Protein AF-A0A969NCP0-F1 (afdb_monomer_lite)

Structure (mmCIF, N/CA/C/O backbone):
data_AF-A0A969NCP0-F1
#
_entry.id   AF-A0A969NCP0-F1
#
loop_
_atom_site.group_PDB
_atom_site.id
_atom_site.type_symbol
_atom_site.label_atom_id
_atom_site.label_alt_id
_atom_site.label_comp_id
_atom_site.label_asym_id
_atom_site.label_entity_id
_atom_site.label_seq_id
_atom_site.pdbx_PDB_ins_code
_atom_site.Cartn_x
_atom_site.Cartn_y
_atom_site.Cartn_z
_atom_site.occupancy
_atom_site.B_iso_or_equiv
_atom_site.auth_seq_id
_atom_site.auth_comp_id
_atom_site.auth_asym_id
_atom_site.auth_atom_id
_atom_site.pdbx_PDB_model_num
ATOM 1 N N . MET A 1 1 ? -10.244 33.972 -9.872 1.00 34.03 1 MET A N 1
ATOM 2 C CA . MET A 1 1 ? -10.755 32.586 -9.807 1.00 34.03 1 MET A CA 1
ATOM 3 C C . MET A 1 1 ? -9.692 31.681 -10.425 1.00 34.03 1 MET A C 1
ATOM 5 O O . MET A 1 1 ? -9.690 31.460 -11.628 1.00 34.03 1 MET A O 1
ATOM 9 N N . LEU A 1 2 ? -8.682 31.303 -9.637 1.00 31.44 2 LEU A N 1
ATOM 10 C CA . LEU A 1 2 ? -7.578 30.457 -10.100 1.00 31.44 2 LEU A CA 1
ATOM 11 C C . LEU A 1 2 ? -8.115 29.033 -10.257 1.00 31.44 2 LEU A C 1
ATOM 13 O O . LEU A 1 2 ? -8.367 28.362 -9.260 1.00 31.44 2 LEU A O 1
ATOM 17 N N . LYS A 1 3 ? -8.329 28.604 -11.506 1.00 36.44 3 LYS A N 1
ATOM 18 C CA . LYS A 1 3 ? -8.511 27.190 -11.837 1.00 36.44 3 LYS A CA 1
ATOM 19 C C . LYS A 1 3 ? -7.298 26.438 -11.292 1.00 36.44 3 LYS A C 1
ATOM 21 O O . LYS A 1 3 ? -6.165 26.722 -11.679 1.00 36.44 3 LYS A O 1
ATOM 26 N N . THR A 1 4 ? -7.549 25.530 -10.361 1.00 34.97 4 THR A N 1
ATOM 27 C CA . THR A 1 4 ? -6.603 24.520 -9.900 1.00 34.97 4 THR A CA 1
ATOM 28 C C . THR A 1 4 ? -5.962 23.855 -11.117 1.00 34.97 4 THR A C 1
ATOM 30 O O . THR A 1 4 ? -6.634 23.478 -12.073 1.00 34.97 4 THR A O 1
ATOM 33 N N . ILE A 1 5 ? -4.635 23.795 -11.107 1.00 35.31 5 ILE A N 1
ATOM 34 C CA . ILE A 1 5 ? -3.812 23.267 -12.194 1.00 35.31 5 ILE A CA 1
ATOM 35 C C . ILE A 1 5 ? -4.221 21.799 -12.465 1.00 35.31 5 ILE A C 1
ATOM 37 O O . ILE A 1 5 ? -4.261 21.022 -11.509 1.00 35.31 5 ILE A O 1
ATOM 41 N N . PRO A 1 6 ? -4.429 21.375 -13.729 1.00 41.75 6 PRO A N 1
ATOM 42 C CA . PRO A 1 6 ? -4.839 20.008 -14.108 1.00 41.75 6 PRO A CA 1
ATOM 43 C C . PRO A 1 6 ? -3.806 18.903 -13.789 1.00 41.75 6 PRO A C 1
ATOM 45 O O . PRO A 1 6 ? -3.996 17.738 -14.114 1.00 41.75 6 PRO A O 1
ATOM 48 N N . ALA A 1 7 ? -2.702 19.225 -13.109 1.00 43.94 7 ALA A N 1
ATOM 49 C CA . ALA A 1 7 ? -1.663 18.262 -12.740 1.00 43.94 7 ALA A CA 1
ATOM 50 C C . ALA A 1 7 ? -2.122 17.228 -11.689 1.00 43.94 7 ALA A C 1
ATOM 52 O O . ALA A 1 7 ? -1.460 16.206 -11.499 1.00 43.94 7 ALA A O 1
ATOM 53 N N . LEU A 1 8 ? -3.229 17.483 -10.979 1.00 44.69 8 LEU A N 1
ATOM 54 C CA . LEU A 1 8 ? -3.796 16.518 -10.033 1.00 44.69 8 LEU A CA 1
ATOM 55 C C . LEU A 1 8 ? -4.558 15.379 -10.727 1.00 44.69 8 LEU A C 1
ATOM 57 O O . LEU A 1 8 ? -4.491 14.266 -10.220 1.00 44.69 8 LEU A O 1
ATOM 61 N N . GLU A 1 9 ? -5.167 15.603 -11.896 1.00 47.66 9 GLU A N 1
ATOM 62 C CA . GLU A 1 9 ? -6.039 14.614 -12.565 1.00 47.66 9 GLU A CA 1
ATOM 63 C C . GLU A 1 9 ? -5.300 13.373 -13.105 1.00 47.66 9 GLU A C 1
ATOM 65 O O . GLU A 1 9 ? -5.925 12.350 -13.361 1.00 47.66 9 GLU A O 1
ATOM 70 N N . PHE A 1 10 ? -3.965 13.410 -13.212 1.00 56.88 10 PHE A N 1
ATOM 71 C CA . PHE A 1 10 ? -3.152 12.299 -13.744 1.00 56.88 10 PHE A CA 1
ATOM 72 C C . PHE A 1 10 ? -2.125 11.743 -12.747 1.00 56.88 10 PHE A C 1
ATOM 74 O O . PHE A 1 10 ? -1.263 10.939 -13.105 1.00 56.88 10 PHE A O 1
ATOM 81 N N . SER A 1 11 ? -2.153 12.204 -11.494 1.00 74.31 11 SER A N 1
ATOM 82 C CA . SER A 1 11 ? -1.189 11.750 -10.490 1.00 74.31 11 SER A CA 1
ATOM 83 C C . SER A 1 11 ? -1.591 10.379 -9.957 1.00 74.31 11 SER A C 1
ATOM 85 O O . SER A 1 11 ? -2.676 10.221 -9.406 1.00 74.31 11 SER A O 1
ATOM 87 N N . ARG A 1 12 ? -0.691 9.401 -10.060 1.00 87.19 12 ARG A N 1
ATOM 88 C CA . ARG A 1 12 ? -0.888 8.080 -9.456 1.00 87.19 12 ARG A CA 1
ATOM 89 C C . ARG A 1 12 ? -0.944 8.147 -7.937 1.00 87.19 12 ARG A C 1
ATOM 91 O O . ARG A 1 12 ? -0.174 8.901 -7.342 1.00 87.19 12 ARG A O 1
ATOM 98 N N . VAL A 1 13 ? -1.797 7.334 -7.315 1.00 93.38 13 VAL A N 1
ATOM 99 C CA . VAL A 1 13 ? -2.059 7.404 -5.869 1.00 93.38 13 VAL A CA 1
ATOM 100 C C . VAL A 1 13 ? -1.835 6.069 -5.167 1.00 93.38 13 VAL A C 1
ATOM 102 O O . VAL A 1 13 ? -2.385 5.042 -5.552 1.00 93.38 13 VAL A O 1
ATOM 105 N N . ILE A 1 14 ? -1.047 6.109 -4.093 1.00 95.25 14 ILE A N 1
ATOM 106 C CA . ILE A 1 14 ? -1.028 5.097 -3.034 1.00 95.25 14 ILE A CA 1
ATOM 107 C C . ILE A 1 14 ? -1.955 5.606 -1.933 1.00 95.25 14 ILE A C 1
ATOM 109 O O . ILE A 1 14 ? -1.656 6.633 -1.316 1.00 95.25 14 ILE A O 1
ATOM 113 N N . LEU A 1 15 ? -3.064 4.910 -1.686 1.00 97.75 15 LEU A N 1
ATOM 114 C CA . LEU A 1 15 ? -3.979 5.252 -0.599 1.00 97.75 15 LEU A CA 1
ATOM 115 C C . LEU A 1 15 ? -3.566 4.502 0.667 1.00 97.75 15 LEU A C 1
ATOM 117 O O . LEU A 1 15 ? -3.605 3.273 0.709 1.00 97.75 15 LEU A O 1
ATOM 121 N N . LEU A 1 16 ? -3.178 5.252 1.693 1.00 98.44 16 LEU A N 1
ATOM 122 C CA . LEU A 1 16 ? -2.925 4.757 3.039 1.00 98.44 16 LEU A CA 1
ATOM 123 C C . LEU A 1 16 ? -4.103 5.144 3.939 1.00 98.44 16 LEU A C 1
ATOM 125 O O . LEU A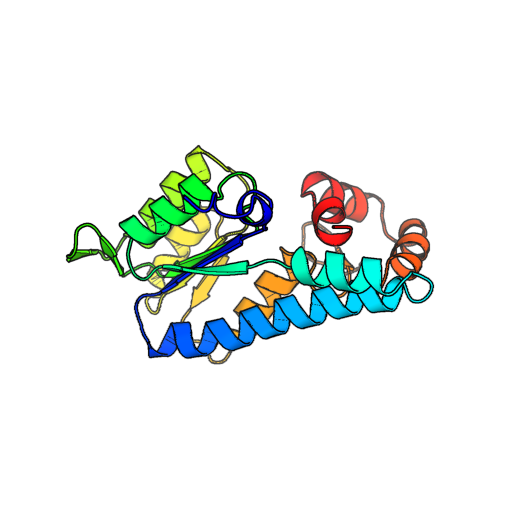 1 16 ? -4.381 6.328 4.102 1.00 98.44 16 LEU A O 1
ATOM 129 N N . VAL A 1 17 ? -4.764 4.166 4.551 1.00 98.56 17 VAL A N 1
ATOM 130 C CA . VAL A 1 17 ? -5.838 4.377 5.528 1.00 98.56 17 VAL A CA 1
ATOM 131 C C . VAL A 1 17 ? -5.365 3.902 6.895 1.00 98.56 17 VAL A C 1
ATOM 133 O O . VAL A 1 17 ? -5.209 2.703 7.132 1.00 98.56 17 VAL A O 1
ATOM 136 N N . GLU A 1 18 ? -5.079 4.854 7.775 1.00 98.00 18 GLU A N 1
ATOM 137 C CA . GLU A 1 18 ? -4.529 4.615 9.110 1.00 98.00 18 GLU A CA 1
ATOM 138 C C . GLU A 1 18 ? -4.832 5.825 10.000 1.00 98.00 18 GLU A C 1
ATOM 140 O O . GLU A 1 18 ? -4.383 6.935 9.720 1.00 98.00 18 GLU A O 1
ATOM 145 N N . ASP A 1 19 ? -5.582 5.620 11.080 1.00 97.25 19 ASP A N 1
ATOM 146 C CA . ASP A 1 19 ? -5.967 6.671 12.027 1.00 97.25 19 ASP A CA 1
ATOM 147 C C . ASP A 1 19 ? -4.975 6.813 13.193 1.00 97.25 19 ASP A C 1
ATOM 149 O O . ASP A 1 19 ? -4.928 7.852 13.856 1.00 97.25 19 ASP A O 1
ATOM 153 N N . SER A 1 20 ? -4.116 5.816 13.426 1.00 96.94 20 SER A N 1
ATOM 154 C CA . SER A 1 20 ? -3.117 5.877 14.487 1.00 96.94 20 SER A CA 1
ATOM 155 C C . SER A 1 20 ? -1.880 6.681 14.091 1.00 96.94 20 SER A C 1
ATOM 157 O O . SER A 1 20 ? -1.080 6.272 13.239 1.00 96.94 20 SER A O 1
ATOM 159 N N . ALA A 1 21 ? -1.623 7.755 14.842 1.00 96.25 21 ALA A N 1
ATOM 160 C CA . ALA A 1 21 ? -0.420 8.575 14.703 1.00 96.25 21 ALA A CA 1
ATOM 161 C C . ALA A 1 21 ? 0.888 7.795 14.776 1.00 96.25 21 ALA A C 1
ATOM 163 O O . ALA A 1 21 ? 1.831 8.095 14.042 1.00 96.25 21 ALA A O 1
ATOM 164 N N . LYS A 1 22 ? 0.937 6.747 15.601 1.00 94.94 22 LYS A N 1
ATOM 165 C CA . LYS A 1 22 ? 2.100 5.864 15.707 1.00 94.94 22 LYS A CA 1
ATOM 166 C C . LYS A 1 22 ? 2.391 5.148 14.386 1.00 94.94 22 LYS A C 1
ATOM 168 O O . LYS A 1 22 ? 3.555 5.011 14.019 1.00 94.94 22 LYS A O 1
ATOM 173 N N . TYR A 1 23 ? 1.364 4.662 13.695 1.00 95.50 23 TYR A N 1
ATOM 174 C CA . TYR A 1 23 ? 1.535 3.836 12.503 1.00 95.50 23 TYR A CA 1
ATOM 175 C C . TYR A 1 23 ? 1.716 4.683 11.244 1.00 95.50 23 TYR A C 1
ATOM 177 O O . TYR A 1 23 ? 2.702 4.474 10.534 1.00 95.50 23 TYR A O 1
ATOM 185 N N . TYR A 1 24 ? 0.884 5.706 11.002 1.00 95.31 24 TYR A N 1
ATOM 186 C CA . TYR A 1 24 ? 1.073 6.533 9.804 1.00 95.31 24 TYR A CA 1
ATOM 187 C C . TYR A 1 24 ? 2.404 7.300 9.839 1.00 95.31 24 TYR A C 1
ATOM 189 O O . TYR A 1 24 ? 3.045 7.448 8.800 1.00 95.31 24 TYR A O 1
ATOM 197 N N . SER A 1 25 ? 2.902 7.695 11.020 1.00 95.75 25 SER A N 1
ATOM 198 C CA . SER A 1 25 ? 4.223 8.340 11.144 1.00 95.75 25 SER A CA 1
ATOM 199 C C . SER A 1 25 ? 5.386 7.397 10.817 1.00 95.75 25 SER A C 1
ATOM 201 O O . SER A 1 25 ? 6.469 7.861 10.475 1.00 95.75 25 SER A O 1
ATOM 203 N N . ARG A 1 26 ? 5.178 6.074 10.885 1.00 94.44 26 ARG A N 1
ATOM 204 C CA . ARG A 1 26 ? 6.158 5.064 10.449 1.00 94.44 26 ARG A CA 1
ATOM 205 C C . ARG A 1 26 ? 6.018 4.744 8.962 1.00 94.44 26 ARG A C 1
ATOM 207 O O . ARG A 1 26 ? 7.023 4.561 8.279 1.00 94.44 26 ARG A O 1
ATOM 214 N N . TYR A 1 27 ? 4.788 4.675 8.456 1.00 95.31 27 TYR A N 1
ATOM 215 C CA . TYR A 1 27 ? 4.518 4.295 7.068 1.00 95.31 27 TYR A CA 1
ATOM 216 C C . TYR A 1 27 ? 4.808 5.409 6.074 1.00 95.31 27 TYR A C 1
ATOM 218 O O . TYR A 1 27 ? 5.387 5.135 5.027 1.00 95.31 27 TYR A O 1
ATOM 226 N N . LEU A 1 28 ? 4.461 6.658 6.388 1.00 96.06 28 LEU A N 1
ATOM 227 C CA . LEU A 1 28 ? 4.663 7.772 5.464 1.00 96.06 28 LEU A CA 1
ATOM 228 C C . LEU A 1 28 ? 6.140 7.919 5.050 1.00 96.06 28 LEU A C 1
ATOM 230 O O . LEU A 1 28 ? 6.392 7.895 3.844 1.00 96.06 28 LEU A O 1
ATOM 234 N N . PRO A 1 29 ? 7.133 7.979 5.966 1.00 95.06 29 PRO A N 1
ATOM 235 C CA . PRO A 1 29 ? 8.541 8.059 5.571 1.00 95.06 29 PRO A CA 1
ATOM 236 C C . PRO A 1 29 ? 8.980 6.891 4.687 1.00 95.06 29 PRO A C 1
ATOM 238 O O . PRO A 1 29 ? 9.677 7.099 3.694 1.00 95.06 29 PRO A O 1
ATOM 241 N N . LEU A 1 30 ? 8.536 5.670 5.004 1.00 92.94 30 LEU A N 1
ATOM 242 C CA . LEU A 1 30 ? 8.840 4.475 4.221 1.00 92.94 30 LEU A CA 1
ATOM 243 C C . LEU A 1 30 ? 8.280 4.571 2.796 1.00 92.94 30 LEU A C 1
ATOM 245 O O . LEU A 1 30 ? 9.002 4.309 1.832 1.00 92.94 30 LEU A O 1
ATOM 249 N N . LEU A 1 31 ? 7.007 4.946 2.659 1.00 93.25 31 LEU A N 1
ATOM 250 C CA . LEU A 1 31 ? 6.331 5.051 1.368 1.00 93.25 31 LEU A CA 1
ATOM 251 C C . LEU A 1 31 ? 6.941 6.171 0.523 1.00 93.25 31 LEU A C 1
ATOM 253 O O . LEU A 1 31 ? 7.279 5.937 -0.634 1.00 93.25 31 LEU A O 1
ATOM 257 N N . TYR A 1 32 ? 7.168 7.352 1.106 1.00 92.06 32 TYR A N 1
ATOM 258 C CA . TYR A 1 32 ? 7.824 8.464 0.415 1.00 92.06 32 TYR A CA 1
ATOM 259 C C . TYR A 1 32 ? 9.233 8.102 -0.052 1.00 92.06 32 TYR A C 1
ATOM 261 O O . TYR A 1 32 ? 9.582 8.393 -1.196 1.00 92.06 32 TYR A O 1
ATOM 269 N N . THR A 1 33 ? 10.020 7.435 0.796 1.00 90.31 33 THR A N 1
ATOM 270 C CA . THR A 1 33 ? 11.372 6.983 0.436 1.00 90.31 33 THR A CA 1
ATOM 271 C C . THR A 1 33 ? 11.319 5.979 -0.709 1.00 90.31 33 THR A C 1
ATOM 273 O O . THR A 1 33 ? 12.008 6.165 -1.706 1.00 90.31 33 THR A O 1
ATOM 276 N N . SER A 1 34 ? 10.436 4.980 -0.619 1.00 87.19 34 SER A N 1
ATOM 277 C CA . SER A 1 34 ? 10.282 3.955 -1.661 1.00 87.19 34 SER A CA 1
ATOM 278 C C . SER A 1 34 ? 9.890 4.577 -3.003 1.00 87.19 34 SER A C 1
ATOM 280 O O . SER A 1 34 ? 10.485 4.282 -4.030 1.00 87.19 34 SER A O 1
ATOM 282 N N . VAL A 1 35 ? 8.929 5.500 -2.999 1.00 87.62 35 VAL A N 1
ATOM 283 C CA . VAL A 1 35 ? 8.477 6.205 -4.204 1.00 87.62 35 VAL A CA 1
ATOM 284 C C . VAL A 1 35 ? 9.582 7.101 -4.795 1.00 87.62 35 VAL A C 1
ATOM 286 O O . VAL A 1 35 ? 9.737 7.189 -6.017 1.00 87.62 35 VAL A O 1
ATOM 289 N N . LEU A 1 36 ? 10.373 7.767 -3.948 1.00 85.88 36 LEU A N 1
ATOM 290 C CA . LEU A 1 36 ? 11.481 8.619 -4.383 1.00 85.88 36 LEU A CA 1
ATOM 291 C C . LEU A 1 36 ? 12.631 7.809 -4.992 1.00 85.88 36 LEU A C 1
ATOM 293 O O . LEU A 1 36 ? 13.135 8.186 -6.048 1.00 85.88 36 LEU A O 1
ATOM 297 N N . GLU A 1 37 ? 13.032 6.710 -4.349 1.00 84.56 37 GLU A N 1
ATOM 298 C CA . GLU A 1 37 ? 14.081 5.802 -4.838 1.00 84.56 37 GLU A CA 1
ATOM 299 C C . GLU A 1 37 ? 13.772 5.317 -6.257 1.00 84.56 37 GLU A C 1
ATOM 301 O O . GLU A 1 37 ? 14.643 5.298 -7.120 1.00 84.56 37 GLU A O 1
ATOM 306 N N . GLN A 1 38 ? 12.510 5.005 -6.522 1.00 78.50 38 GLN A N 1
ATOM 307 C CA . GLN A 1 38 ? 12.055 4.478 -7.808 1.00 78.50 38 GLN A CA 1
ATOM 308 C C . GLN A 1 38 ? 12.044 5.530 -8.896 1.00 78.50 38 GLN A C 1
ATOM 310 O O . GLN A 1 38 ? 12.517 5.302 -10.005 1.00 78.50 38 GLN A O 1
ATOM 315 N N . THR A 1 39 ? 11.591 6.730 -8.542 1.00 81.06 39 THR A N 1
ATOM 316 C CA . THR A 1 39 ? 11.644 7.869 -9.458 1.00 81.06 39 THR A CA 1
ATOM 317 C C . THR A 1 39 ? 13.083 8.160 -9.880 1.00 81.06 39 THR A C 1
ATOM 319 O O . THR A 1 39 ? 13.325 8.440 -11.049 1.00 81.06 39 THR A O 1
ATOM 322 N N . LYS A 1 40 ? 14.041 8.067 -8.945 1.00 82.31 40 LYS A N 1
ATOM 323 C CA . LYS A 1 40 ? 15.467 8.264 -9.238 1.00 82.31 40 LYS A CA 1
ATOM 324 C C . LYS A 1 40 ? 16.025 7.181 -10.158 1.00 82.31 40 LYS A C 1
ATOM 326 O O . LYS A 1 40 ? 16.627 7.539 -11.157 1.00 82.31 40 LYS A O 1
ATOM 331 N N . ARG A 1 41 ? 15.757 5.896 -9.888 1.00 77.50 41 ARG A N 1
ATOM 332 C CA . ARG A 1 41 ? 16.215 4.783 -10.745 1.00 77.50 41 ARG A CA 1
ATOM 333 C C . ARG A 1 41 ? 15.804 4.971 -12.206 1.00 77.50 41 ARG A C 1
ATOM 335 O O . ARG A 1 41 ? 16.654 4.913 -13.083 1.00 77.50 41 ARG A O 1
ATOM 342 N N . ILE A 1 42 ? 14.535 5.302 -12.452 1.00 73.12 42 ILE A N 1
ATOM 343 C CA . ILE A 1 42 ? 14.024 5.559 -13.809 1.00 73.12 42 ILE A CA 1
ATOM 344 C C . ILE A 1 42 ? 14.744 6.749 -14.464 1.00 73.12 42 ILE A C 1
ATOM 346 O O . ILE A 1 42 ? 15.045 6.720 -15.654 1.00 73.12 42 ILE A O 1
ATOM 350 N N . ILE A 1 43 ? 15.013 7.816 -13.704 1.00 77.50 43 ILE A N 1
ATOM 351 C CA . ILE A 1 43 ? 15.745 8.986 -14.211 1.00 77.50 43 ILE A CA 1
ATOM 352 C C . ILE A 1 43 ? 17.198 8.620 -14.554 1.00 77.50 43 ILE A C 1
ATOM 354 O O . ILE A 1 43 ? 17.691 9.036 -15.603 1.00 77.50 43 ILE A O 1
ATOM 358 N N . ASP A 1 44 ? 17.861 7.843 -13.697 1.00 75.50 44 ASP A N 1
ATOM 359 C CA . ASP A 1 44 ? 19.266 7.456 -13.845 1.00 75.50 44 ASP A CA 1
ATOM 360 C C . ASP A 1 44 ? 19.471 6.448 -14.994 1.00 75.50 44 ASP A C 1
ATOM 362 O O . ASP A 1 44 ? 20.453 6.544 -15.731 1.00 75.50 44 ASP A O 1
ATOM 366 N N . GLU A 1 45 ? 18.526 5.530 -15.226 1.00 67.75 45 GLU A N 1
ATOM 367 C CA . GLU A 1 45 ? 18.542 4.620 -16.386 1.00 67.75 45 GLU A CA 1
ATOM 368 C C . GLU A 1 45 ? 18.495 5.377 -17.721 1.00 67.75 45 GLU A C 1
ATOM 370 O O . GLU A 1 45 ? 19.114 4.973 -18.705 1.00 67.75 45 GLU A O 1
ATOM 375 N N . ILE A 1 46 ? 17.819 6.526 -17.749 1.00 64.19 46 ILE A N 1
ATOM 376 C CA . ILE A 1 46 ? 17.630 7.352 -18.946 1.00 64.19 46 ILE A CA 1
ATOM 377 C C . ILE A 1 46 ? 18.705 8.460 -19.022 1.00 64.19 46 ILE A C 1
ATOM 379 O O . ILE A 1 46 ? 18.473 9.530 -19.584 1.00 64.19 46 ILE A O 1
ATOM 383 N N . SER A 1 47 ? 19.907 8.217 -18.478 1.00 53.66 47 SER A N 1
ATOM 384 C CA . SER A 1 47 ? 21.033 9.168 -18.292 1.00 53.66 47 SER A CA 1
ATOM 385 C C . SER A 1 47 ? 21.565 9.926 -19.531 1.00 53.66 47 SER A C 1
ATOM 387 O O . SER A 1 47 ? 22.600 10.586 -19.453 1.00 53.66 47 SER A O 1
ATOM 389 N N . LYS A 1 48 ? 20.859 9.922 -20.667 1.00 55.44 48 LYS A N 1
ATOM 390 C CA . LYS A 1 48 ? 21.129 10.762 -21.846 1.00 55.44 48 LYS A CA 1
ATOM 391 C C . LYS A 1 48 ? 20.093 11.868 -22.112 1.00 55.44 48 LYS A C 1
ATOM 393 O O . LYS A 1 48 ? 20.298 12.630 -23.052 1.00 55.44 48 LYS A O 1
ATOM 398 N N . MET A 1 49 ? 18.996 11.975 -21.351 1.00 60.19 49 MET A N 1
ATOM 399 C CA . MET A 1 49 ? 17.930 12.954 -21.638 1.00 60.19 49 MET A CA 1
ATOM 400 C C . MET A 1 49 ? 17.987 14.245 -20.808 1.00 60.19 49 MET A C 1
ATOM 402 O O . MET A 1 49 ? 18.378 14.269 -19.642 1.00 60.19 49 MET A O 1
ATOM 406 N N . ASP A 1 50 ? 17.545 15.298 -21.497 1.00 70.50 50 ASP A N 1
ATOM 407 C CA . ASP A 1 50 ? 17.310 16.692 -21.114 1.00 70.50 50 ASP A CA 1
ATOM 408 C C . ASP A 1 50 ? 16.813 16.888 -19.662 1.00 70.50 50 ASP A C 1
ATOM 410 O O . ASP A 1 50 ? 15.942 16.158 -19.178 1.00 70.50 50 ASP A O 1
ATOM 414 N N . GLU A 1 51 ? 17.322 17.919 -18.976 1.00 77.75 51 GLU A N 1
ATOM 415 C CA . GLU A 1 51 ? 16.893 18.360 -17.635 1.00 77.75 51 GLU A CA 1
ATOM 416 C C . GLU A 1 51 ? 15.367 18.518 -17.531 1.00 77.75 51 GLU A C 1
ATOM 418 O O . GLU A 1 51 ? 14.760 18.206 -16.499 1.00 77.75 51 GLU A O 1
ATOM 423 N N . LEU A 1 52 ? 14.715 18.918 -18.627 1.00 77.38 52 LEU A N 1
ATOM 424 C CA . LEU A 1 52 ? 13.259 19.008 -18.700 1.00 77.38 52 LEU A CA 1
ATOM 425 C C . LEU A 1 52 ? 12.568 17.660 -18.428 1.00 77.38 52 LEU A C 1
ATOM 427 O O . LEU A 1 52 ? 11.564 17.612 -17.712 1.00 77.38 52 LEU A O 1
ATOM 431 N N . TYR A 1 53 ? 13.106 16.552 -18.942 1.00 76.12 53 TYR A N 1
ATOM 432 C CA . TYR A 1 53 ? 12.527 15.224 -18.736 1.00 76.12 53 TYR A CA 1
ATOM 433 C C . TYR A 1 53 ? 12.627 14.778 -17.273 1.00 76.12 53 TYR A C 1
ATOM 435 O O . TYR A 1 53 ? 11.670 14.222 -16.726 1.00 76.12 53 TYR A O 1
ATOM 443 N N . LYS A 1 54 ? 13.742 15.098 -16.601 1.00 78.19 54 LYS A N 1
ATOM 444 C CA . LYS A 1 54 ? 13.915 14.833 -15.164 1.00 78.19 54 LYS A CA 1
ATOM 445 C C . LYS A 1 54 ? 12.846 15.550 -14.341 1.00 78.19 54 LYS A C 1
ATOM 447 O O . LYS A 1 54 ? 12.200 14.936 -13.491 1.00 78.19 54 LYS A O 1
ATOM 452 N N . ILE A 1 55 ? 12.604 16.832 -14.631 1.00 80.94 55 ILE A N 1
ATOM 453 C CA . ILE A 1 55 ? 11.577 17.638 -13.953 1.00 80.94 55 ILE A CA 1
ATOM 454 C C . ILE A 1 55 ? 10.178 17.047 -14.175 1.00 80.94 55 ILE A C 1
ATOM 456 O O . ILE A 1 55 ? 9.399 16.933 -13.224 1.00 80.94 55 ILE A O 1
ATOM 460 N N . LEU A 1 56 ? 9.851 16.649 -15.408 1.00 77.88 56 LEU A N 1
ATOM 461 C CA . LEU A 1 56 ? 8.558 16.036 -15.725 1.00 77.88 56 LEU A CA 1
ATOM 462 C C . LEU A 1 56 ? 8.357 14.710 -14.979 1.00 77.88 56 LEU A C 1
ATOM 464 O O . LEU A 1 56 ? 7.299 14.509 -14.380 1.00 77.88 56 LEU A O 1
ATOM 468 N N . ARG A 1 57 ? 9.375 13.842 -14.921 1.00 78.62 57 ARG A N 1
ATOM 469 C CA . ARG A 1 57 ? 9.302 12.575 -14.173 1.00 78.62 57 ARG A CA 1
ATOM 470 C C . ARG A 1 57 ? 9.176 12.786 -12.666 1.00 78.62 57 ARG A C 1
ATOM 472 O O . ARG A 1 57 ? 8.348 12.132 -12.036 1.00 78.62 57 ARG A O 1
ATOM 479 N N . LEU A 1 58 ? 9.900 13.748 -12.089 1.00 81.44 58 LEU A N 1
ATOM 480 C CA . LEU A 1 58 ? 9.743 14.111 -10.675 1.00 81.44 58 LEU A CA 1
ATOM 481 C C . LEU A 1 58 ? 8.318 14.580 -10.348 1.00 81.44 58 LEU A C 1
ATOM 483 O O . LEU A 1 58 ? 7.822 14.288 -9.258 1.00 81.44 58 LEU A O 1
ATOM 487 N N . ARG A 1 59 ? 7.655 15.281 -11.277 1.00 80.94 59 ARG A N 1
ATOM 488 C CA . ARG A 1 59 ? 6.257 15.721 -11.133 1.00 80.94 59 ARG A CA 1
ATOM 489 C C . ARG A 1 59 ? 5.244 14.590 -11.317 1.00 80.94 59 ARG A C 1
ATOM 491 O O . ARG A 1 59 ? 4.221 14.608 -10.643 1.00 80.94 59 ARG A O 1
ATOM 498 N N . ALA A 1 60 ? 5.533 13.622 -12.184 1.00 79.75 60 ALA A N 1
ATOM 499 C CA . ALA A 1 60 ? 4.684 12.454 -12.437 1.00 79.75 60 ALA A CA 1
ATOM 500 C C . ALA A 1 60 ? 4.790 11.359 -11.356 1.00 79.75 60 ALA A C 1
ATOM 502 O O . ALA A 1 60 ? 4.073 10.358 -11.407 1.00 79.75 60 ALA A O 1
ATOM 503 N N . ARG A 1 61 ? 5.689 11.531 -10.381 1.00 86.19 61 ARG A N 1
ATOM 504 C CA . ARG A 1 61 ? 5.895 10.604 -9.268 1.00 86.19 61 ARG A CA 1
ATOM 505 C C . ARG A 1 61 ? 4.582 10.309 -8.521 1.00 86.19 61 ARG A C 1
ATOM 507 O O . ARG A 1 61 ? 3.833 11.246 -8.232 1.00 86.19 61 ARG A O 1
ATOM 514 N N . PRO A 1 62 ? 4.341 9.047 -8.119 1.00 88.69 62 PRO A N 1
ATOM 515 C CA . PRO A 1 62 ? 3.192 8.698 -7.296 1.00 88.69 62 PRO A CA 1
ATOM 516 C C . PRO A 1 62 ? 3.061 9.546 -6.024 1.00 88.69 62 PRO A C 1
ATOM 518 O O . PRO A 1 62 ? 4.045 9.873 -5.357 1.00 88.69 62 PRO A O 1
ATOM 521 N N . LYS A 1 63 ? 1.824 9.879 -5.666 1.00 91.50 63 LYS A N 1
ATOM 522 C CA . LYS A 1 63 ? 1.473 10.566 -4.423 1.00 91.50 63 LYS A CA 1
ATOM 523 C C . LYS A 1 63 ? 1.015 9.548 -3.388 1.00 91.50 63 LYS A C 1
ATOM 525 O O . LYS A 1 63 ? 0.282 8.616 -3.705 1.00 91.50 63 LYS A O 1
ATOM 530 N N . VAL A 1 64 ? 1.435 9.748 -2.144 1.00 95.00 64 VAL A N 1
ATOM 531 C CA . VAL A 1 64 ? 0.937 8.987 -0.996 1.00 95.00 64 VAL A CA 1
ATOM 532 C C . VAL A 1 64 ? -0.155 9.824 -0.344 1.00 95.00 64 VAL A C 1
ATOM 534 O O . VAL A 1 64 ? 0.118 10.929 0.121 1.00 95.00 64 VAL A O 1
ATOM 537 N N . MET A 1 65 ? -1.385 9.319 -0.345 1.00 97.19 65 MET A N 1
ATOM 538 C CA . MET A 1 65 ? -2.553 9.999 0.210 1.00 97.19 65 MET A CA 1
ATOM 539 C C . MET A 1 65 ? -2.970 9.289 1.497 1.00 97.19 65 MET A C 1
ATOM 541 O O . MET A 1 65 ? -3.238 8.090 1.475 1.00 97.19 65 MET A O 1
ATOM 545 N N . LEU A 1 66 ? -2.994 10.019 2.613 1.00 98.31 66 LEU A N 1
ATOM 546 C CA . LEU A 1 66 ? -3.436 9.504 3.909 1.00 98.31 66 LEU A CA 1
ATOM 547 C C . LEU A 1 66 ? -4.920 9.821 4.119 1.00 98.31 66 LEU A C 1
ATOM 549 O O . LEU A 1 66 ? -5.318 10.977 3.993 1.00 98.31 66 LEU A O 1
ATOM 553 N N . ALA A 1 67 ? -5.694 8.818 4.516 1.00 98.44 67 ALA A N 1
ATOM 554 C CA . ALA A 1 67 ? -7.013 8.977 5.115 1.00 98.44 67 ALA A CA 1
ATOM 555 C C . ALA A 1 67 ? -7.004 8.430 6.545 1.00 98.44 67 ALA A C 1
ATOM 557 O O . ALA A 1 67 ? -6.382 7.404 6.822 1.00 98.44 67 ALA A O 1
ATOM 558 N N . THR A 1 68 ? -7.728 9.089 7.446 1.00 98.19 68 THR A N 1
ATOM 559 C CA . THR A 1 68 ? -7.868 8.652 8.848 1.00 98.19 68 THR A CA 1
ATOM 560 C C . THR A 1 68 ? -9.276 8.159 9.178 1.00 98.19 68 THR A C 1
ATOM 562 O O . THR A 1 68 ? -9.567 7.806 10.316 1.00 98.19 68 THR A O 1
ATOM 565 N N . ASN A 1 69 ? -10.176 8.138 8.196 1.00 98.50 69 ASN A N 1
ATOM 566 C CA . ASN A 1 69 ? -11.528 7.607 8.327 1.00 98.50 69 ASN A CA 1
ATOM 567 C C . ASN A 1 69 ? -12.055 7.110 6.976 1.00 98.50 69 ASN A C 1
ATOM 569 O O . ASN A 1 69 ? -11.449 7.327 5.923 1.00 98.50 69 ASN A O 1
ATOM 573 N N . TYR A 1 70 ? -13.190 6.420 7.030 1.00 98.56 70 TYR A N 1
ATOM 574 C CA . TYR A 1 70 ? -13.821 5.788 5.879 1.00 98.56 70 TYR A CA 1
ATOM 575 C C . TYR A 1 70 ? -14.255 6.788 4.809 1.00 98.56 70 TYR A C 1
ATOM 577 O O . TYR A 1 70 ? -14.076 6.530 3.623 1.00 98.56 70 TYR A O 1
ATOM 585 N N . GLU A 1 71 ? -14.804 7.924 5.223 1.00 98.44 71 GLU A N 1
ATOM 586 C CA . GLU A 1 71 ? -15.320 8.950 4.322 1.00 98.44 71 GLU A CA 1
ATOM 587 C C . GLU A 1 71 ? -14.181 9.588 3.519 1.00 98.44 71 GLU A C 1
ATOM 589 O O . GLU A 1 71 ? -14.228 9.598 2.295 1.00 98.44 71 GLU A O 1
ATOM 594 N N . GLN A 1 72 ? -13.089 9.980 4.182 1.00 98.44 72 GLN A N 1
ATOM 595 C CA . GLN A 1 72 ? -11.885 10.478 3.509 1.00 98.44 72 GLN A CA 1
ATOM 596 C C . GLN A 1 72 ? -11.284 9.444 2.553 1.00 98.44 72 GLN A C 1
ATOM 598 O O . GLN A 1 72 ? -10.835 9.796 1.463 1.00 98.44 72 GLN A O 1
ATOM 603 N N . ALA A 1 73 ? -11.252 8.171 2.957 1.00 98.50 73 ALA A N 1
ATOM 604 C CA . ALA A 1 73 ? -10.727 7.104 2.113 1.00 98.50 73 ALA A CA 1
ATOM 605 C C . ALA A 1 73 ? -11.571 6.926 0.843 1.00 98.50 73 ALA A C 1
ATOM 607 O O . ALA A 1 73 ? -11.009 6.775 -0.241 1.00 98.50 73 ALA A O 1
ATOM 608 N N . LEU A 1 74 ? -12.901 6.985 0.969 1.00 98.12 74 LEU A N 1
ATOM 609 C CA . LEU A 1 74 ? -13.812 6.951 -0.172 1.00 98.12 74 LEU A CA 1
ATOM 610 C C . LEU A 1 74 ? -13.674 8.181 -1.067 1.00 98.12 74 LEU A C 1
ATOM 612 O O . LEU A 1 74 ? -13.604 8.017 -2.280 1.00 98.12 74 LEU A O 1
ATOM 616 N N . ASP A 1 75 ? -13.584 9.381 -0.498 1.00 97.88 75 ASP A N 1
ATOM 617 C CA . ASP A 1 75 ? -13.441 10.617 -1.273 1.00 97.88 75 ASP A CA 1
ATOM 618 C C . ASP A 1 75 ? -12.161 10.595 -2.119 1.00 97.88 75 ASP A C 1
ATOM 620 O O . ASP A 1 75 ? -12.178 10.915 -3.311 1.00 97.88 75 ASP A O 1
ATOM 624 N N . ILE A 1 76 ? -11.043 10.160 -1.526 1.00 97.31 76 ILE A N 1
ATOM 625 C CA . ILE A 1 76 ? -9.781 9.983 -2.253 1.00 97.31 76 ILE A CA 1
ATOM 626 C C . ILE A 1 76 ? -9.941 8.898 -3.317 1.00 97.31 76 ILE A C 1
ATOM 628 O O . ILE A 1 76 ? -9.534 9.103 -4.458 1.00 97.31 76 ILE A O 1
ATOM 632 N N . PHE A 1 77 ? -10.535 7.756 -2.973 1.00 96.94 77 PHE A N 1
ATOM 633 C CA . PHE A 1 77 ? -10.729 6.676 -3.930 1.00 96.94 77 PHE A CA 1
ATOM 634 C C . PHE A 1 77 ? -11.557 7.127 -5.140 1.00 96.94 77 PHE A C 1
ATOM 636 O O . PHE A 1 77 ? -11.087 6.985 -6.260 1.00 96.94 77 PHE A O 1
ATOM 643 N N . GLU A 1 78 ? -12.731 7.726 -4.949 1.00 95.56 78 GLU A N 1
ATOM 644 C CA . GLU A 1 78 ? -13.586 8.157 -6.064 1.00 95.56 78 GLU A CA 1
ATOM 645 C C . GLU A 1 78 ? -12.925 9.248 -6.916 1.00 95.56 78 GLU A C 1
ATOM 647 O O . GLU A 1 78 ? -13.105 9.267 -8.132 1.00 95.56 78 GLU A O 1
ATOM 652 N N . THR A 1 79 ? -12.104 10.109 -6.303 1.00 94.75 79 THR A N 1
ATOM 653 C CA . THR A 1 79 ? -11.335 11.137 -7.022 1.00 94.75 79 THR A CA 1
ATOM 654 C C . THR A 1 79 ? -10.228 10.536 -7.894 1.00 94.75 79 THR A C 1
ATOM 656 O O . THR A 1 79 ? -9.944 11.059 -8.970 1.00 94.75 79 THR A O 1
ATOM 659 N N . TYR A 1 80 ? -9.576 9.460 -7.441 1.00 93.56 80 TYR A N 1
ATOM 660 C CA . TYR A 1 80 ? -8.362 8.922 -8.070 1.00 93.56 80 TYR A CA 1
ATOM 661 C C . TYR A 1 80 ? -8.492 7.484 -8.578 1.00 93.56 80 TYR A C 1
ATOM 663 O O . TYR A 1 80 ? -7.470 6.898 -8.929 1.00 93.56 80 TYR A O 1
ATOM 671 N N . LYS A 1 81 ? -9.696 6.902 -8.634 1.00 91.75 81 LYS A N 1
ATOM 672 C CA . LYS A 1 81 ? -9.916 5.473 -8.928 1.00 91.75 81 LYS A CA 1
ATOM 673 C C . LYS A 1 81 ? -9.194 4.982 -10.181 1.00 91.75 81 LYS A C 1
ATOM 675 O O . LYS A 1 81 ? -8.560 3.934 -10.133 1.00 91.75 81 LYS A O 1
ATOM 680 N N . ASP A 1 82 ? -9.163 5.788 -11.240 1.00 88.88 82 ASP A N 1
ATOM 681 C CA . ASP A 1 82 ? -8.493 5.445 -12.504 1.00 88.88 82 ASP A CA 1
ATOM 682 C C . ASP A 1 82 ? -6.952 5.458 -12.413 1.00 88.88 82 ASP A C 1
ATOM 684 O O . ASP A 1 82 ? -6.256 4.915 -13.269 1.00 88.88 82 ASP A O 1
ATOM 688 N N . ASN A 1 83 ? -6.401 6.062 -11.358 1.00 89.69 83 ASN A N 1
ATOM 689 C CA . ASN A 1 83 ? -4.970 6.259 -11.121 1.00 89.69 83 ASN A CA 1
ATOM 690 C C . ASN A 1 83 ? -4.473 5.575 -9.831 1.00 89.69 83 ASN A C 1
ATOM 692 O O . ASN A 1 83 ? -3.354 5.845 -9.370 1.00 89.69 83 ASN A O 1
ATOM 696 N N . MET A 1 84 ? -5.282 4.696 -9.235 1.00 91.88 84 MET A N 1
ATOM 697 C CA . MET A 1 84 ? -4.922 3.966 -8.022 1.00 91.88 84 MET A CA 1
ATOM 698 C C . MET A 1 84 ? -3.805 2.956 -8.293 1.00 91.88 84 MET A C 1
ATOM 700 O O . MET A 1 84 ? -3.900 2.106 -9.174 1.00 91.88 84 MET A O 1
ATOM 704 N N . LEU A 1 85 ? -2.737 3.038 -7.502 1.00 90.62 85 LEU A N 1
ATOM 705 C CA . LEU A 1 85 ? -1.628 2.087 -7.531 1.00 90.62 85 LEU A CA 1
ATOM 706 C C . LEU A 1 85 ? -1.839 0.940 -6.555 1.00 90.62 85 LEU A C 1
ATOM 708 O O . LEU A 1 85 ? -1.654 -0.222 -6.906 1.00 90.62 85 LEU A O 1
ATOM 712 N N . CYS A 1 86 ? -2.188 1.272 -5.317 1.00 94.88 86 CYS A N 1
ATOM 713 C CA . CYS A 1 86 ? -2.518 0.292 -4.299 1.00 94.88 86 CYS A CA 1
ATOM 714 C C . CYS A 1 86 ? -3.281 0.930 -3.139 1.00 94.88 86 CYS A C 1
ATOM 716 O O . CYS A 1 86 ? -3.293 2.154 -2.961 1.00 94.88 86 CYS A O 1
ATOM 718 N N . LEU A 1 87 ? -3.884 0.059 -2.338 1.00 98.12 87 LEU A N 1
ATOM 719 C CA . LEU A 1 87 ? -4.486 0.378 -1.054 1.00 98.12 87 LEU A CA 1
ATOM 720 C C . LEU A 1 87 ? -3.690 -0.289 0.071 1.00 98.12 87 LEU A C 1
ATOM 722 O O . LEU A 1 87 ? -3.399 -1.482 0.014 1.00 98.12 87 LEU A O 1
ATOM 726 N N . ILE A 1 88 ? -3.386 0.462 1.122 1.00 98.25 88 ILE A N 1
ATOM 727 C CA . ILE A 1 88 ? -2.911 -0.058 2.405 1.00 98.25 88 ILE A CA 1
ATOM 728 C C . ILE A 1 88 ? -3.896 0.430 3.457 1.00 98.25 88 ILE A C 1
ATOM 730 O O . ILE A 1 88 ? -4.022 1.634 3.650 1.00 98.25 88 ILE A O 1
ATOM 734 N N . THR A 1 89 ? -4.594 -0.473 4.136 1.00 98.62 89 THR A N 1
ATOM 735 C CA . THR A 1 89 ? -5.634 -0.096 5.102 1.00 98.62 89 THR A CA 1
ATOM 736 C C . THR A 1 89 ? -5.485 -0.851 6.413 1.00 98.62 89 THR A C 1
ATOM 738 O O . THR A 1 89 ? -5.198 -2.048 6.413 1.00 98.62 89 THR A O 1
ATOM 741 N N . ASP A 1 90 ? -5.704 -0.166 7.538 1.00 98.06 90 ASP A N 1
ATOM 742 C CA . ASP A 1 90 ? -6.079 -0.837 8.789 1.00 98.06 90 ASP A CA 1
ATOM 743 C C . ASP A 1 90 ? -7.476 -1.469 8.659 1.00 98.06 90 ASP A C 1
ATOM 745 O O . ASP A 1 90 ? -8.224 -1.179 7.726 1.00 98.06 90 ASP A O 1
ATOM 749 N N . VAL A 1 91 ? -7.838 -2.354 9.580 1.00 97.94 91 VAL A N 1
ATOM 750 C CA . VAL A 1 91 ? -9.182 -2.933 9.691 1.00 97.94 91 VAL A CA 1
ATOM 751 C C . VAL A 1 91 ? -10.110 -2.016 10.484 1.00 97.94 91 VAL A C 1
ATOM 753 O O . VAL A 1 91 ? -11.267 -1.820 10.096 1.00 97.94 91 VAL A O 1
ATOM 756 N N . LYS A 1 92 ? -9.599 -1.470 11.591 1.00 97.44 92 LYS A N 1
ATOM 757 C CA . LYS A 1 92 ? -10.363 -0.708 12.574 1.00 97.44 92 LYS A CA 1
ATOM 758 C C . LYS A 1 92 ? -10.028 0.770 12.452 1.00 97.44 92 LYS A C 1
ATOM 760 O O . LYS A 1 92 ? -8.925 1.166 12.782 1.00 97.44 92 LYS A O 1
ATOM 765 N N . PHE A 1 93 ? -10.994 1.569 12.022 1.00 97.88 93 PHE A N 1
ATOM 766 C CA . PHE A 1 93 ? -10.886 3.028 11.990 1.00 97.88 93 PHE A CA 1
ATOM 767 C C . PHE A 1 93 ? -12.294 3.653 11.971 1.00 97.88 93 PHE A C 1
ATOM 769 O O . PHE A 1 93 ? -13.290 2.931 11.813 1.00 97.88 93 PHE A O 1
ATOM 776 N N . PRO A 1 94 ? -12.428 4.974 12.180 1.00 98.31 94 PRO A N 1
ATOM 777 C CA . PRO A 1 94 ? -13.725 5.643 12.182 1.00 98.31 94 PRO A CA 1
ATOM 778 C C . PRO A 1 94 ? -14.483 5.539 10.850 1.00 98.31 94 PRO A C 1
ATOM 780 O O . PRO A 1 94 ? -13.923 5.756 9.776 1.00 98.31 94 PRO A O 1
ATOM 783 N N . LYS A 1 95 ? -15.785 5.262 10.937 1.00 97.88 95 LYS A N 1
ATOM 784 C CA . LYS A 1 95 ? -16.769 5.345 9.852 1.00 97.88 95 LYS A CA 1
ATOM 785 C C . LYS A 1 95 ? -18.021 6.034 10.387 1.00 97.88 95 LYS A C 1
ATOM 787 O O . LYS A 1 95 ? -18.568 5.609 11.402 1.00 97.88 95 LYS A O 1
ATOM 792 N N . GLY A 1 96 ? -18.454 7.112 9.743 1.00 95.94 96 GLY A N 1
ATOM 793 C CA . GLY A 1 96 ? -19.531 7.967 10.250 1.00 95.94 96 GLY A CA 1
ATOM 794 C C . GLY A 1 96 ? -19.202 8.583 11.614 1.00 95.94 96 GLY A C 1
ATOM 795 O O . GLY A 1 96 ? -20.081 8.717 12.459 1.00 95.94 96 GLY A O 1
ATOM 796 N N . GLY A 1 97 ? -17.922 8.874 11.869 1.00 94.62 97 GLY A N 1
ATOM 797 C CA . GLY A 1 97 ? -17.439 9.412 13.148 1.00 94.62 97 GLY A CA 1
ATOM 798 C C . GLY A 1 97 ? -17.333 8.398 14.295 1.00 94.62 97 GLY A C 1
ATOM 799 O O . GLY A 1 97 ? -16.870 8.761 15.373 1.00 94.62 97 GLY A O 1
ATOM 800 N N . ILE A 1 98 ? -17.709 7.131 14.083 1.00 97.06 98 ILE A N 1
ATOM 801 C CA . ILE A 1 98 ? -17.666 6.077 15.106 1.00 97.06 98 ILE A CA 1
ATOM 802 C C . ILE A 1 98 ? -16.653 5.013 14.697 1.00 97.06 98 ILE A C 1
ATOM 804 O O . ILE A 1 98 ? -16.613 4.585 13.545 1.00 97.06 98 ILE A O 1
ATOM 808 N N . VAL A 1 99 ? -15.831 4.560 15.643 1.00 97.12 99 VAL A N 1
ATOM 809 C CA . VAL A 1 99 ? -14.861 3.487 15.400 1.00 97.12 99 VAL A CA 1
ATOM 810 C C . VAL A 1 99 ? -15.589 2.213 14.970 1.00 97.12 99 VAL A C 1
ATOM 812 O O . VAL A 1 99 ? -16.450 1.707 15.688 1.00 97.12 99 VAL A O 1
ATOM 815 N N . SER A 1 100 ? -15.230 1.681 13.801 1.00 97.44 100 SER A N 1
ATOM 816 C CA . SER A 1 100 ? -15.798 0.445 13.274 1.00 97.44 100 SER A CA 1
ATOM 817 C C . SER A 1 100 ? -14.720 -0.624 13.141 1.00 97.44 100 SER A C 1
ATOM 819 O O . SER A 1 100 ? -13.736 -0.444 12.434 1.00 97.44 100 SER A O 1
ATOM 821 N N . GLU A 1 101 ? -14.955 -1.778 13.767 1.00 96.75 101 GLU A N 1
ATOM 822 C CA . GLU A 1 101 ? -14.065 -2.954 13.757 1.00 96.75 101 GLU A CA 1
ATOM 823 C C . GLU A 1 101 ? -13.951 -3.645 12.386 1.00 96.75 101 GLU A C 1
ATOM 825 O O . GLU A 1 101 ? -13.250 -4.640 12.241 1.00 96.75 101 GLU A O 1
ATOM 830 N N . VAL A 1 102 ? -14.690 -3.174 11.379 1.00 97.50 102 VAL A N 1
ATOM 831 C CA . VAL A 1 102 ? -14.756 -3.788 10.042 1.00 97.50 102 VAL A CA 1
ATOM 832 C C . VAL A 1 102 ? -14.684 -2.751 8.919 1.00 97.50 102 VAL A C 1
ATOM 834 O O . VAL A 1 102 ? -15.024 -3.061 7.776 1.00 97.50 102 VAL A O 1
ATOM 837 N N . ALA A 1 103 ? -14.288 -1.512 9.227 1.00 98.12 103 ALA A N 1
ATOM 838 C CA . ALA A 1 103 ? -14.258 -0.421 8.256 1.00 98.12 103 ALA A CA 1
ATOM 839 C C . ALA A 1 103 ? -13.342 -0.742 7.068 1.00 98.12 103 ALA A C 1
ATOM 841 O O . ALA A 1 103 ? -13.757 -0.578 5.921 1.00 98.12 103 ALA A O 1
ATOM 842 N N . GLY A 1 104 ? -12.148 -1.278 7.341 1.00 98.19 104 GLY A N 1
ATOM 843 C CA . GLY A 1 104 ? -11.177 -1.649 6.312 1.00 98.19 104 GLY A CA 1
ATOM 844 C C . GLY A 1 104 ? -11.686 -2.739 5.383 1.00 98.19 104 GLY A C 1
ATOM 845 O O . GLY A 1 104 ? -11.564 -2.620 4.170 1.00 98.19 104 GLY A O 1
ATOM 846 N N . PHE A 1 105 ? -12.349 -3.763 5.925 1.00 98.50 105 PHE A N 1
ATOM 847 C CA . PHE A 1 105 ? -12.948 -4.813 5.100 1.00 98.50 105 PHE A CA 1
ATOM 848 C C . PHE A 1 105 ? -14.025 -4.262 4.168 1.00 98.50 105 PHE A C 1
ATOM 850 O O . PHE A 1 105 ? -13.984 -4.532 2.972 1.00 98.50 105 PHE A O 1
ATOM 857 N N . LYS A 1 106 ? -14.930 -3.427 4.693 1.00 98.38 106 LYS A N 1
ATOM 858 C CA . LYS A 1 106 ? -15.976 -2.784 3.885 1.00 98.38 106 LYS A CA 1
ATOM 859 C C . LYS A 1 106 ? -15.391 -1.885 2.795 1.00 98.38 106 LYS A C 1
ATOM 861 O O . LYS A 1 106 ? -15.933 -1.828 1.697 1.00 98.38 106 LYS A O 1
ATOM 866 N N . LEU A 1 107 ? -14.292 -1.191 3.092 1.00 98.56 107 LEU A N 1
ATOM 867 C CA . LEU A 1 107 ? -13.606 -0.342 2.121 1.00 98.56 107 LEU A CA 1
ATOM 868 C C . LEU A 1 107 ? -13.016 -1.183 0.981 1.00 98.56 107 LEU A C 1
ATOM 870 O O . LEU A 1 107 ? -13.198 -0.850 -0.186 1.00 98.56 107 LEU A O 1
ATOM 874 N N . VAL A 1 108 ? -12.358 -2.297 1.312 1.00 98.44 108 VAL A N 1
ATOM 875 C CA . VAL A 1 108 ? -11.797 -3.225 0.318 1.00 98.44 108 VAL A CA 1
ATOM 876 C C . VAL A 1 108 ? -12.897 -3.867 -0.528 1.00 98.44 108 VAL A C 1
ATOM 878 O O . VAL A 1 108 ? -12.745 -3.955 -1.743 1.00 98.44 108 VAL A O 1
ATOM 881 N N . GLU A 1 109 ? -14.009 -4.279 0.085 1.00 98.25 109 GLU A N 1
ATOM 882 C CA . GLU A 1 109 ? -15.190 -4.801 -0.617 1.00 98.25 109 GLU A CA 1
ATOM 883 C C . GLU A 1 109 ? -15.737 -3.769 -1.626 1.00 98.25 109 GLU A C 1
ATOM 885 O O . GLU A 1 109 ? -15.942 -4.105 -2.794 1.00 98.25 109 GLU A O 1
ATOM 890 N N . HIS A 1 110 ? -15.895 -2.503 -1.211 1.00 97.94 110 HIS A N 1
ATOM 891 C CA . HIS A 1 110 ? -16.339 -1.409 -2.088 1.00 97.94 110 HIS A CA 1
ATOM 892 C C . HIS A 1 110 ? -15.382 -1.198 -3.259 1.00 97.94 110 HIS A C 1
ATOM 894 O O . HIS A 1 110 ? -15.800 -1.231 -4.414 1.00 97.94 110 HIS A O 1
ATOM 900 N N . ILE A 1 111 ? -14.089 -1.036 -2.976 1.00 97.50 111 ILE A N 1
ATOM 901 C CA . ILE A 1 111 ? -13.081 -0.769 -4.005 1.00 97.50 111 ILE A CA 1
ATOM 902 C C . ILE A 1 111 ? -12.998 -1.927 -4.998 1.00 97.50 111 ILE A C 1
ATOM 904 O O . ILE A 1 111 ? -12.969 -1.689 -6.201 1.00 97.50 111 ILE A O 1
ATOM 908 N N . ARG A 1 112 ? -13.049 -3.180 -4.532 1.00 95.00 112 ARG A N 1
ATOM 909 C CA . ARG A 1 112 ? -13.013 -4.354 -5.418 1.00 95.00 112 ARG A CA 1
ATOM 910 C C . ARG A 1 112 ? -14.225 -4.499 -6.321 1.00 95.00 112 ARG A C 1
ATOM 912 O O . ARG A 1 112 ? -14.094 -5.106 -7.381 1.00 95.00 112 ARG A O 1
ATOM 919 N N . SER A 1 113 ? -15.379 -3.960 -5.928 1.00 95.69 113 SER A N 1
ATOM 920 C CA . SER A 1 113 ? -16.554 -3.932 -6.805 1.00 95.69 113 SER A CA 1
ATOM 921 C C . SER A 1 113 ? -16.340 -3.055 -8.047 1.00 95.69 113 SER A C 1
ATOM 923 O O . SER A 1 113 ? -17.006 -3.265 -9.056 1.00 95.69 113 SER A O 1
ATOM 925 N N . GLN A 1 114 ? -15.385 -2.118 -7.989 1.00 94.75 114 GLN A N 1
ATOM 926 C CA . GLN A 1 114 ? -15.030 -1.225 -9.093 1.00 94.75 114 GLN A CA 1
ATOM 927 C C . GLN A 1 114 ? -13.686 -1.594 -9.747 1.00 94.75 114 GLN A C 1
ATOM 929 O O . GLN A 1 114 ? -13.566 -1.541 -10.967 1.00 94.75 114 GLN A O 1
ATOM 934 N N . ILE A 1 115 ? -12.683 -1.995 -8.956 1.00 91.44 115 ILE A N 1
ATOM 935 C CA . ILE A 1 115 ? -11.332 -2.367 -9.402 1.00 91.44 115 ILE A CA 1
ATOM 936 C C . ILE A 1 115 ? -10.963 -3.724 -8.800 1.00 91.44 115 ILE A C 1
ATOM 938 O O . ILE A 1 115 ? -10.438 -3.830 -7.688 1.00 91.44 115 ILE A O 1
ATOM 942 N N . SER A 1 116 ? -11.264 -4.790 -9.539 1.00 88.62 116 SER A N 1
ATOM 943 C CA . SER A 1 116 ? -11.205 -6.162 -9.019 1.00 88.62 116 SER A CA 1
ATOM 944 C C . SER A 1 116 ? -9.804 -6.637 -8.608 1.00 88.62 116 SER A C 1
ATOM 946 O O . SER A 1 116 ? -9.684 -7.508 -7.741 1.00 88.62 116 SER A O 1
ATOM 948 N N . ASP A 1 117 ? -8.755 -6.072 -9.201 1.00 85.19 117 ASP A N 1
ATOM 949 C CA . ASP A 1 117 ? -7.362 -6.510 -9.115 1.00 85.19 117 ASP A CA 1
ATOM 950 C C . ASP A 1 117 ? -6.430 -5.486 -8.451 1.00 85.19 117 ASP A C 1
ATOM 952 O O . ASP A 1 117 ? -5.218 -5.701 -8.436 1.00 85.19 117 ASP A O 1
ATOM 956 N N . LEU A 1 118 ? -6.967 -4.422 -7.834 1.00 91.50 118 LEU A N 1
ATOM 957 C CA . LEU A 1 118 ? -6.150 -3.420 -7.145 1.00 91.50 118 LEU A CA 1
ATOM 958 C C . LEU A 1 118 ? -5.267 -4.081 -6.066 1.00 91.50 118 LEU A C 1
ATOM 960 O O . LEU A 1 118 ? -5.802 -4.675 -5.115 1.00 91.50 118 LEU A O 1
ATOM 964 N N . PRO A 1 119 ? -3.927 -3.940 -6.138 1.00 93.44 119 PRO A N 1
ATOM 965 C CA . PRO A 1 119 ? -3.044 -4.425 -5.091 1.00 93.44 119 PRO A CA 1
ATOM 966 C C . PRO A 1 119 ? -3.437 -3.838 -3.736 1.00 93.44 119 PRO A C 1
ATOM 968 O O . PRO A 1 119 ? -3.507 -2.622 -3.562 1.00 93.44 119 PRO A O 1
ATOM 971 N N . THR A 1 120 ? -3.702 -4.710 -2.767 1.00 96.75 120 THR A N 1
ATOM 972 C CA . THR A 1 120 ? -4.261 -4.307 -1.475 1.00 96.75 120 THR A CA 1
ATOM 973 C C . THR A 1 120 ? -3.543 -5.001 -0.326 1.00 96.75 120 THR A C 1
ATOM 975 O O . THR A 1 120 ? -3.388 -6.226 -0.333 1.00 96.75 120 THR A O 1
ATOM 978 N N . VAL A 1 121 ? -3.158 -4.217 0.679 1.00 97.81 121 VAL A N 1
ATOM 979 C CA . VAL A 1 121 ? -2.737 -4.681 2.002 1.00 97.81 121 VAL A CA 1
ATOM 980 C C . VAL A 1 121 ? -3.825 -4.363 3.013 1.00 97.81 121 VAL A C 1
ATOM 982 O O . VAL A 1 121 ? -4.268 -3.219 3.119 1.00 97.81 121 VAL A O 1
ATOM 985 N N . ILE A 1 122 ? -4.183 -5.369 3.801 1.00 98.44 122 ILE A N 1
ATOM 986 C CA . ILE A 1 122 ? -4.913 -5.196 5.050 1.00 98.44 122 ILE A CA 1
ATOM 987 C C . ILE A 1 122 ? -3.934 -5.477 6.182 1.00 98.44 122 ILE A C 1
ATOM 989 O O . ILE A 1 122 ? -3.366 -6.562 6.266 1.00 98.44 122 ILE A O 1
ATOM 993 N N . GLN A 1 123 ? -3.747 -4.503 7.057 1.00 97.31 123 GLN A N 1
ATOM 994 C CA . GLN A 1 123 ? -2.956 -4.664 8.271 1.00 97.31 123 GLN A CA 1
ATOM 995 C C . GLN A 1 123 ? -3.859 -4.669 9.504 1.00 97.31 123 GLN A C 1
ATOM 997 O O . GLN A 1 123 ? -4.884 -3.993 9.530 1.00 97.31 123 GLN A O 1
ATOM 1002 N N . SER A 1 124 ? -3.500 -5.437 10.530 1.00 97.06 124 SER A N 1
ATOM 1003 C CA . SER A 1 124 ? -4.250 -5.471 11.788 1.00 97.06 124 SER A CA 1
ATOM 1004 C C . SER A 1 124 ? -3.379 -5.967 12.934 1.00 97.06 124 SER A C 1
ATOM 1006 O O . SER A 1 124 ? -2.497 -6.786 12.721 1.00 97.06 124 SER A O 1
ATOM 1008 N N . SER A 1 125 ? -3.656 -5.523 14.162 1.00 95.62 125 SER A N 1
ATOM 1009 C CA . SER A 1 125 ? -3.088 -6.138 15.374 1.00 95.62 125 SER A CA 1
ATOM 1010 C C . SER A 1 125 ? -3.828 -7.410 15.803 1.00 95.62 125 SER A C 1
ATOM 1012 O O . SER A 1 125 ? -3.404 -8.061 16.753 1.00 95.62 125 SER A O 1
ATOM 1014 N N . ASN A 1 126 ? -4.955 -7.745 15.163 1.00 96.06 126 ASN A N 1
ATOM 1015 C CA . ASN A 1 126 ? -5.714 -8.959 15.446 1.00 96.06 126 ASN A CA 1
ATOM 1016 C C . ASN A 1 126 ? -5.484 -9.989 14.335 1.00 96.06 126 ASN A C 1
ATOM 1018 O O . ASN A 1 126 ? -5.985 -9.826 13.223 1.00 96.06 126 ASN A O 1
ATOM 1022 N N . ILE A 1 127 ? -4.771 -11.068 14.661 1.00 95.00 127 ILE A N 1
ATOM 1023 C CA . ILE A 1 127 ? -4.416 -12.139 13.721 1.00 95.00 127 ILE A CA 1
ATOM 1024 C C . ILE A 1 127 ? -5.639 -12.845 13.113 1.00 95.00 127 ILE A C 1
ATOM 1026 O O . ILE A 1 127 ? -5.593 -13.296 11.974 1.00 95.00 127 ILE A O 1
ATOM 1030 N N . HIS A 1 128 ? -6.784 -12.869 13.805 1.00 95.75 128 HIS A N 1
ATOM 1031 C CA . HIS A 1 128 ? -8.008 -13.495 13.287 1.00 95.75 128 HIS A CA 1
ATOM 1032 C C . HIS A 1 128 ? -8.563 -12.804 12.029 1.00 95.75 128 HIS A C 1
ATOM 1034 O O . HIS A 1 128 ? -9.365 -13.390 11.301 1.00 95.75 128 HIS A O 1
ATOM 1040 N N . ASN A 1 129 ? -8.112 -11.580 11.742 1.00 97.31 129 ASN A N 1
ATOM 1041 C CA . ASN A 1 129 ? -8.466 -10.849 10.531 1.00 97.31 129 ASN A CA 1
ATOM 1042 C C . ASN A 1 129 ? -7.776 -11.383 9.265 1.00 97.31 129 ASN A C 1
ATOM 1044 O O . ASN A 1 129 ? -8.224 -11.059 8.163 1.00 97.31 129 ASN A O 1
ATOM 1048 N N . GLU A 1 130 ? -6.743 -12.221 9.396 1.00 97.38 130 GLU A N 1
ATOM 1049 C CA . GLU A 1 130 ? -6.002 -12.787 8.265 1.00 97.38 130 GLU A CA 1
ATOM 1050 C C . GLU A 1 130 ? -6.910 -13.574 7.315 1.00 97.38 130 GLU A C 1
ATOM 1052 O O . GLU A 1 130 ? -6.928 -13.313 6.112 1.00 97.38 130 GLU A O 1
ATOM 1057 N N . SER A 1 131 ? -7.738 -14.475 7.855 1.00 97.00 131 SER A N 1
ATOM 1058 C CA . SER A 1 131 ? -8.660 -15.294 7.054 1.00 97.00 131 SER A CA 1
ATOM 1059 C C . SER A 1 131 ? -9.583 -14.430 6.189 1.00 97.00 131 SER A C 1
ATOM 1061 O O . SER A 1 131 ? -9.772 -14.689 4.998 1.00 97.00 131 SER A O 1
ATOM 1063 N N . ARG A 1 132 ? -10.100 -13.333 6.752 1.00 97.19 132 ARG A N 1
ATOM 1064 C CA . ARG A 1 132 ? -10.969 -12.410 6.018 1.00 97.19 132 ARG A CA 1
ATOM 1065 C C . ARG A 1 132 ? -10.203 -11.585 4.983 1.00 97.19 132 ARG A C 1
ATOM 1067 O O . ARG A 1 132 ? -10.724 -11.347 3.896 1.00 97.19 132 ARG A O 1
ATOM 1074 N N . ALA A 1 133 ? -8.966 -11.186 5.270 1.00 97.00 133 ALA A N 1
ATOM 1075 C CA . ALA A 1 133 ? -8.118 -10.518 4.287 1.00 97.00 133 ALA A CA 1
ATOM 1076 C C . ALA A 1 133 ? -7.814 -11.421 3.078 1.00 97.00 133 ALA A C 1
ATOM 1078 O O . ALA A 1 133 ? -7.915 -10.969 1.934 1.00 97.00 133 ALA A O 1
ATOM 1079 N N . LEU A 1 134 ? -7.545 -12.708 3.318 1.00 94.56 134 LEU A N 1
ATOM 1080 C CA . LEU A 1 134 ? -7.327 -13.707 2.269 1.00 94.56 134 LEU A CA 1
ATOM 1081 C C . LEU A 1 134 ? -8.576 -13.934 1.407 1.00 94.56 134 LEU A C 1
ATOM 1083 O O . LEU A 1 134 ? -8.468 -13.987 0.182 1.00 94.56 134 LEU A O 1
ATOM 1087 N N . GLN A 1 135 ? -9.769 -14.002 2.012 1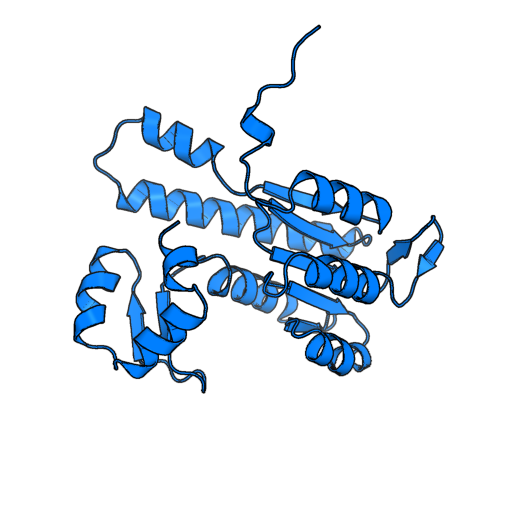.00 95.75 135 GLN A N 1
ATOM 1088 C CA . GLN A 1 135 ? -11.041 -14.079 1.273 1.00 95.75 135 GLN A CA 1
ATOM 1089 C C . GLN A 1 135 ? -11.234 -12.875 0.343 1.00 95.75 135 GLN A C 1
ATOM 1091 O O . GLN A 1 135 ? -11.695 -13.015 -0.789 1.00 95.75 135 GLN A O 1
ATOM 1096 N N . LEU A 1 136 ? -10.800 -11.696 0.791 1.00 95.38 136 LEU A N 1
ATOM 1097 C CA . LEU A 1 136 ? -10.766 -10.474 -0.005 1.00 95.38 136 LEU A CA 1
ATOM 1098 C C . LEU A 1 136 ? -9.528 -10.381 -0.902 1.00 95.38 136 LEU A C 1
ATOM 1100 O O . LEU A 1 136 ? -9.218 -9.290 -1.368 1.00 95.38 136 LEU A O 1
ATOM 1104 N N . LYS A 1 137 ? -8.794 -11.478 -1.140 1.00 93.88 137 LYS A N 1
ATOM 1105 C CA . LYS A 1 137 ? -7.589 -11.549 -1.989 1.00 93.88 137 LYS A CA 1
ATOM 1106 C C . LYS A 1 137 ? -6.553 -10.453 -1.681 1.00 93.88 137 LYS A C 1
ATOM 1108 O O . LYS A 1 137 ? -5.844 -10.001 -2.582 1.00 93.88 137 LYS A O 1
ATOM 1113 N N . ALA A 1 138 ? -6.522 -9.959 -0.446 1.00 95.62 138 ALA A N 1
ATOM 1114 C CA . ALA A 1 138 ? -5.607 -8.926 0.015 1.00 95.62 138 ALA A CA 1
ATOM 1115 C C . ALA A 1 138 ? -4.440 -9.571 0.765 1.00 95.62 138 ALA A C 1
ATOM 1117 O O . ALA A 1 138 ? -4.603 -10.601 1.422 1.00 95.62 138 ALA A O 1
ATOM 1118 N N . LYS A 1 139 ? -3.260 -8.951 0.696 1.00 95.69 139 LYS A N 1
ATOM 1119 C CA . LYS A 1 139 ? -2.142 -9.357 1.548 1.00 95.69 139 LYS A CA 1
ATOM 1120 C C . LYS A 1 139 ? -2.460 -8.947 2.986 1.00 95.69 139 LYS A C 1
ATOM 1122 O O . LYS A 1 139 ? -2.736 -7.774 3.232 1.00 95.69 139 LYS A O 1
ATOM 1127 N N . PHE A 1 140 ? -2.395 -9.889 3.919 1.00 97.69 140 PHE A N 1
ATOM 1128 C CA . PHE A 1 140 ? -2.466 -9.587 5.344 1.00 97.69 140 PHE A CA 1
ATOM 1129 C C . PHE A 1 140 ? -1.077 -9.243 5.896 1.00 97.69 140 PHE A C 1
ATOM 1131 O O . PHE A 1 140 ? -0.090 -9.840 5.468 1.00 97.69 140 PHE A O 1
ATOM 1138 N N . ILE A 1 141 ? -0.997 -8.282 6.820 1.00 97.19 141 ILE A N 1
ATOM 1139 C CA . ILE A 1 141 ? 0.218 -7.981 7.592 1.00 97.19 141 ILE A CA 1
ATOM 1140 C C . ILE A 1 141 ? -0.161 -7.773 9.063 1.00 97.19 141 ILE A C 1
ATOM 1142 O O . ILE A 1 141 ? -0.970 -6.900 9.389 1.00 97.19 141 ILE A O 1
ATOM 1146 N N . ASP A 1 142 ? 0.446 -8.543 9.964 1.00 96.50 142 ASP A N 1
ATOM 1147 C CA . ASP A 1 142 ? 0.251 -8.363 11.404 1.00 96.50 142 ASP A CA 1
ATOM 1148 C C . ASP A 1 142 ? 1.015 -7.121 11.895 1.00 96.50 142 ASP A C 1
ATOM 1150 O O . ASP A 1 142 ? 2.228 -7.008 11.734 1.00 96.50 142 ASP A O 1
ATOM 1154 N N . LYS A 1 143 ? 0.327 -6.180 12.545 1.00 95.31 143 LYS A N 1
ATOM 1155 C CA . LYS A 1 143 ? 0.948 -4.986 13.145 1.00 95.31 143 LYS A CA 1
ATOM 1156 C C . LYS A 1 143 ? 1.928 -5.320 14.279 1.00 95.31 143 LYS A C 1
ATOM 1158 O O . LYS A 1 143 ? 2.758 -4.476 14.623 1.00 95.31 143 LYS A O 1
ATOM 1163 N N . ASN A 1 144 ? 1.824 -6.509 14.868 1.00 92.88 144 ASN A N 1
ATOM 1164 C CA . ASN A 1 144 ? 2.664 -6.952 15.978 1.00 92.88 144 A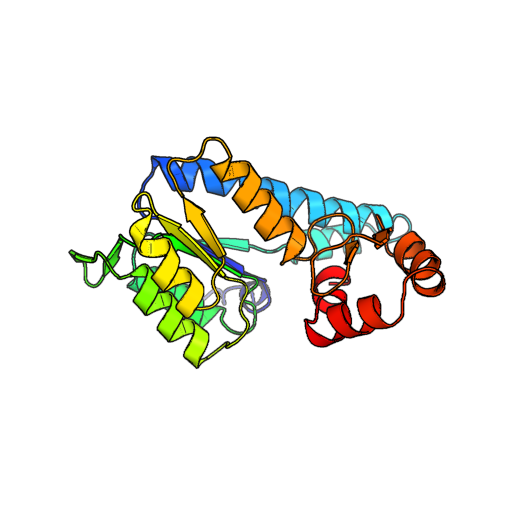SN A CA 1
ATOM 1165 C C . ASN A 1 144 ? 3.997 -7.562 15.518 1.00 92.88 144 ASN A C 1
ATOM 1167 O O . ASN A 1 144 ? 4.872 -7.783 16.353 1.00 92.88 144 ASN A O 1
ATOM 1171 N N . THR A 1 145 ? 4.179 -7.816 14.217 1.00 92.19 145 THR A N 1
ATOM 1172 C CA . THR A 1 145 ? 5.437 -8.373 13.705 1.00 92.19 145 THR A CA 1
ATOM 1173 C C . THR A 1 145 ? 6.571 -7.349 13.743 1.00 92.19 145 THR A C 1
ATOM 1175 O O . THR A 1 145 ? 6.409 -6.177 13.384 1.00 92.19 145 THR A O 1
ATOM 1178 N N . GLU A 1 146 ? 7.769 -7.803 14.111 1.00 91.69 146 GLU A N 1
ATOM 1179 C CA . GLU A 1 146 ? 8.995 -7.003 14.006 1.00 91.69 146 GLU A CA 1
ATOM 1180 C C . GLU A 1 146 ? 9.303 -6.641 12.542 1.00 91.69 146 GLU A C 1
ATOM 1182 O O . GLU A 1 146 ? 9.883 -5.590 12.256 1.00 91.69 146 GLU A O 1
ATOM 1187 N N . ALA A 1 147 ? 8.834 -7.463 11.597 1.00 92.00 147 ALA A N 1
ATOM 1188 C CA . ALA A 1 147 ? 9.042 -7.289 10.164 1.00 92.00 147 ALA A CA 1
ATOM 1189 C C . ALA A 1 147 ? 8.036 -6.339 9.481 1.00 92.00 147 ALA A C 1
ATOM 1191 O O . ALA A 1 147 ? 8.113 -6.163 8.266 1.00 92.00 147 ALA A O 1
ATOM 1192 N N . LEU A 1 148 ? 7.134 -5.678 10.220 1.00 92.44 148 LEU A N 1
ATOM 1193 C CA . LEU A 1 148 ? 6.019 -4.879 9.679 1.00 92.44 148 LEU A CA 1
ATOM 1194 C C . LEU A 1 148 ? 6.426 -3.939 8.529 1.00 92.44 148 LEU A C 1
ATOM 1196 O O . LEU A 1 148 ? 5.831 -3.942 7.451 1.00 92.44 148 LEU A O 1
ATOM 1200 N N . LEU A 1 149 ? 7.473 -3.137 8.737 1.00 93.19 149 LEU A N 1
ATOM 1201 C CA . LEU A 1 149 ? 7.943 -2.184 7.724 1.00 93.19 149 LEU A CA 1
ATOM 1202 C C . LEU A 1 149 ? 8.598 -2.882 6.528 1.00 93.19 149 LEU A C 1
ATOM 1204 O O . LEU A 1 149 ? 8.446 -2.427 5.395 1.00 93.19 149 LEU A O 1
ATOM 1208 N N . GLN A 1 150 ? 9.297 -3.993 6.762 1.00 91.81 150 GLN A N 1
ATOM 1209 C CA . GLN A 1 150 ? 9.909 -4.783 5.698 1.00 91.81 150 GLN A CA 1
ATOM 1210 C C . GLN A 1 150 ? 8.846 -5.465 4.831 1.00 91.81 150 GLN A C 1
ATOM 1212 O O . GLN A 1 150 ? 8.989 -5.535 3.609 1.00 91.81 150 GLN A O 1
ATOM 1217 N N . GLU A 1 151 ? 7.746 -5.915 5.425 1.00 93.75 151 GLU A N 1
ATOM 1218 C CA . GLU A 1 151 ? 6.635 -6.517 4.697 1.00 93.75 151 GLU A CA 1
ATOM 1219 C C . GLU A 1 151 ? 5.882 -5.513 3.824 1.00 93.75 151 GLU A C 1
ATOM 1221 O O . GLU A 1 151 ? 5.529 -5.851 2.686 1.00 93.75 151 GLU A O 1
ATOM 1226 N N . ILE A 1 152 ? 5.684 -4.286 4.323 1.00 93.00 152 ILE A N 1
ATOM 1227 C CA . ILE A 1 152 ? 5.133 -3.167 3.547 1.00 93.00 152 ILE A CA 1
ATOM 1228 C C . ILE A 1 152 ? 6.086 -2.801 2.409 1.00 93.00 152 ILE A C 1
ATOM 1230 O O . ILE A 1 152 ? 5.652 -2.715 1.261 1.00 93.00 152 ILE A O 1
ATOM 1234 N N . ARG A 1 153 ? 7.390 -2.658 2.688 1.00 89.75 153 ARG A N 1
ATOM 1235 C CA . ARG A 1 153 ? 8.408 -2.384 1.659 1.00 89.75 153 ARG A CA 1
ATOM 1236 C C . ARG A 1 153 ? 8.398 -3.453 0.570 1.00 89.75 153 ARG A C 1
ATOM 1238 O O . ARG A 1 153 ? 8.437 -3.122 -0.608 1.00 89.75 153 ARG A O 1
ATOM 1245 N N . THR A 1 154 ? 8.301 -4.722 0.956 1.00 88.19 154 THR A N 1
ATOM 1246 C CA . THR A 1 154 ? 8.253 -5.854 0.021 1.00 88.19 154 THR A CA 1
ATOM 1247 C C . THR A 1 154 ? 6.977 -5.835 -0.815 1.00 88.19 154 THR A C 1
ATOM 1249 O O . THR A 1 154 ? 7.034 -6.051 -2.022 1.00 88.19 154 THR A O 1
ATOM 1252 N N . PHE A 1 155 ? 5.822 -5.554 -0.201 1.00 90.31 155 PHE A N 1
ATOM 1253 C CA . PHE A 1 155 ? 4.555 -5.424 -0.924 1.00 90.31 155 PHE A CA 1
ATOM 1254 C C . PHE A 1 155 ? 4.628 -4.319 -1.978 1.00 90.31 155 PHE A C 1
ATOM 1256 O O . PHE A 1 155 ? 4.303 -4.552 -3.140 1.00 90.31 155 PHE A O 1
ATOM 1263 N N . ILE A 1 156 ? 5.088 -3.142 -1.566 1.00 86.88 156 ILE A N 1
ATOM 1264 C CA . ILE A 1 156 ? 5.278 -1.987 -2.433 1.00 86.88 156 ILE A CA 1
ATOM 1265 C C . ILE A 1 156 ? 6.262 -2.324 -3.559 1.00 86.88 156 ILE A C 1
ATOM 1267 O O . ILE A 1 156 ? 5.965 -2.068 -4.722 1.00 86.88 156 ILE A O 1
ATOM 1271 N N . GLY A 1 157 ? 7.365 -2.995 -3.218 1.00 80.62 157 GLY A N 1
ATOM 1272 C CA . GLY A 1 157 ? 8.372 -3.478 -4.152 1.00 80.62 157 GLY A CA 1
ATOM 1273 C C . GLY A 1 157 ? 7.792 -4.315 -5.291 1.00 80.62 157 GLY A C 1
ATOM 1274 O O . GLY A 1 157 ? 7.913 -3.997 -6.469 1.00 80.62 157 GLY A O 1
ATOM 1275 N N . VAL A 1 158 ? 7.082 -5.375 -4.910 1.00 77.25 158 VAL A N 1
ATOM 1276 C CA . VAL A 1 158 ? 6.526 -6.356 -5.847 1.00 77.25 158 VAL A CA 1
ATOM 1277 C C . VAL A 1 158 ? 5.373 -5.787 -6.676 1.00 77.25 158 VAL A C 1
ATOM 1279 O O . VAL A 1 158 ? 5.278 -6.087 -7.861 1.00 77.25 158 VAL A O 1
ATOM 1282 N N . ASN A 1 159 ? 4.480 -4.998 -6.072 1.00 76.50 159 ASN A N 1
ATOM 1283 C CA . ASN A 1 159 ? 3.215 -4.625 -6.714 1.00 76.50 159 ASN A CA 1
ATOM 1284 C C . ASN A 1 159 ? 3.267 -3.290 -7.455 1.00 76.50 159 ASN A C 1
ATOM 1286 O O . ASN A 1 159 ? 2.458 -3.068 -8.350 1.00 76.50 159 ASN A O 1
ATOM 1290 N N . LEU A 1 160 ? 4.190 -2.397 -7.096 1.00 73.19 160 LEU A N 1
ATOM 1291 C CA . LEU A 1 160 ? 4.316 -1.094 -7.753 1.00 73.19 160 LEU A CA 1
ATOM 1292 C C . LEU A 1 160 ? 5.445 -1.055 -8.784 1.00 73.19 160 LEU A C 1
ATOM 1294 O O . LEU A 1 160 ? 5.785 0.021 -9.265 1.00 73.19 160 LEU A O 1
ATOM 1298 N N . GLY A 1 161 ? 6.032 -2.214 -9.100 1.00 65.56 161 GLY A N 1
ATOM 1299 C CA . GLY A 1 161 ? 7.228 -2.292 -9.934 1.00 65.56 161 GLY A CA 1
ATOM 1300 C C . GLY A 1 161 ? 8.444 -1.668 -9.251 1.00 65.56 161 GLY A C 1
ATOM 1301 O O . GLY A 1 161 ? 9.382 -1.244 -9.914 1.00 65.56 161 GLY A O 1
ATOM 1302 N N . PHE A 1 162 ? 8.415 -1.563 -7.922 1.00 65.75 162 PHE A N 1
ATOM 1303 C CA . PHE A 1 162 ? 9.451 -0.889 -7.174 1.00 65.75 162 PHE A CA 1
ATOM 1304 C C . PHE A 1 162 ? 10.626 -1.835 -6.902 1.00 65.75 162 PHE A C 1
ATOM 1306 O O . PHE A 1 162 ? 10.658 -2.568 -5.920 1.00 65.75 162 PHE A O 1
ATOM 1313 N N . GLY A 1 163 ? 11.657 -1.766 -7.732 1.00 69.62 163 GLY A N 1
ATOM 1314 C CA . GLY A 1 163 ? 12.910 -2.473 -7.504 1.00 69.62 163 GLY A CA 1
ATOM 1315 C C . GLY A 1 163 ? 13.252 -3.344 -8.689 1.00 69.62 163 GLY A C 1
ATOM 1316 O O . GLY A 1 163 ? 12.805 -3.086 -9.799 1.00 69.62 163 GLY A O 1
ATOM 1317 N N . ASP A 1 164 ? 14.052 -4.367 -8.452 1.00 81.94 164 ASP A N 1
ATOM 1318 C CA . ASP A 1 164 ? 14.479 -5.265 -9.511 1.00 81.94 164 ASP A CA 1
ATOM 1319 C C . ASP A 1 164 ? 13.293 -6.160 -9.924 1.00 81.94 164 ASP A C 1
ATOM 1321 O O . ASP A 1 164 ? 12.525 -6.628 -9.073 1.00 81.94 164 ASP A O 1
ATOM 1325 N N . PHE A 1 165 ? 13.120 -6.413 -11.219 1.00 84.56 165 PHE A N 1
ATOM 1326 C CA . PHE A 1 165 ? 12.115 -7.348 -11.706 1.00 84.56 165 PHE A CA 1
ATOM 1327 C C . PHE A 1 165 ? 12.546 -8.776 -11.386 1.00 84.56 165 PHE A C 1
ATOM 1329 O O . PHE A 1 165 ? 13.537 -9.268 -11.918 1.00 84.56 165 PHE A O 1
ATOM 1336 N N . ILE A 1 166 ? 11.791 -9.462 -10.530 1.00 87.69 166 ILE A N 1
ATOM 1337 C CA . ILE A 1 166 ? 12.071 -10.853 -10.164 1.00 87.69 166 ILE A CA 1
ATOM 1338 C C . ILE A 1 166 ? 11.228 -11.769 -11.047 1.00 87.69 166 ILE A C 1
ATOM 1340 O O . ILE A 1 166 ? 10.018 -11.874 -10.835 1.00 87.69 166 ILE A O 1
ATOM 1344 N N . PHE A 1 167 ? 11.871 -12.464 -11.983 1.00 90.88 167 PHE A N 1
ATOM 1345 C CA . PHE A 1 167 ? 11.252 -13.528 -12.765 1.00 90.88 167 PHE A CA 1
ATOM 1346 C C . PHE A 1 167 ? 10.994 -14.737 -11.866 1.00 90.88 167 PHE A C 1
ATOM 1348 O O . PHE A 1 167 ? 11.925 -15.287 -11.269 1.00 90.88 167 PHE A O 1
ATOM 1355 N N . LYS A 1 168 ? 9.733 -15.153 -11.751 1.00 90.06 168 LYS A N 1
ATOM 1356 C CA . LYS A 1 168 ? 9.313 -16.272 -10.902 1.00 90.06 168 LYS A CA 1
ATOM 1357 C C . LYS A 1 168 ? 8.085 -16.993 -11.455 1.00 90.06 168 LYS A C 1
ATOM 1359 O O . LYS A 1 168 ? 7.330 -16.427 -12.239 1.00 90.06 168 LYS A O 1
ATOM 1364 N N . ASP A 1 169 ? 7.863 -18.223 -11.005 1.00 89.06 169 ASP A N 1
ATOM 1365 C CA . ASP A 1 169 ? 6.644 -18.976 -11.316 1.00 89.06 169 ASP A CA 1
ATOM 1366 C C . ASP A 1 169 ? 5.490 -18.705 -10.329 1.00 89.06 169 ASP A C 1
ATOM 1368 O O . ASP A 1 169 ? 5.589 -17.913 -9.384 1.00 89.06 169 ASP A O 1
ATOM 1372 N N . VAL A 1 170 ? 4.369 -19.394 -10.572 1.00 82.00 170 VAL A N 1
ATOM 1373 C CA . VAL A 1 170 ? 3.158 -19.375 -9.737 1.00 82.00 170 VAL A CA 1
ATOM 1374 C C . VAL A 1 170 ? 3.395 -19.887 -8.313 1.00 82.00 170 VAL A C 1
ATOM 1376 O O . VAL A 1 170 ? 2.655 -19.501 -7.410 1.00 82.00 170 VAL A O 1
ATOM 1379 N N . GLU A 1 171 ? 4.420 -20.715 -8.105 1.00 83.00 171 GLU A N 1
ATOM 1380 C CA . GLU A 1 171 ? 4.821 -21.259 -6.801 1.00 83.00 171 GLU A CA 1
ATOM 1381 C C . GLU A 1 171 ? 5.785 -20.312 -6.064 1.00 83.00 171 GLU A C 1
ATOM 1383 O O . GLU A 1 171 ? 6.087 -20.500 -4.886 1.00 83.00 171 GLU A O 1
ATOM 1388 N N . GLY A 1 172 ? 6.243 -19.251 -6.734 1.00 78.69 172 GLY A N 1
ATOM 1389 C CA . GLY A 1 172 ? 7.165 -18.263 -6.193 1.00 78.69 172 GLY A CA 1
ATOM 1390 C C . GLY A 1 172 ? 8.637 -18.656 -6.307 1.00 78.69 172 GLY A C 1
ATOM 1391 O O . GLY A 1 172 ? 9.486 -17.939 -5.762 1.00 78.69 172 GLY A O 1
ATOM 1392 N N . ARG A 1 173 ? 8.966 -19.740 -7.022 1.00 88.25 173 ARG A N 1
ATOM 1393 C CA . ARG A 1 173 ? 10.353 -20.093 -7.336 1.00 88.25 173 ARG A CA 1
ATOM 1394 C C . ARG A 1 173 ? 10.941 -19.006 -8.220 1.00 88.25 173 ARG A C 1
ATOM 1396 O O . ARG A 1 173 ? 10.377 -18.652 -9.250 1.00 88.25 173 ARG A O 1
ATOM 1403 N N . ARG A 1 174 ? 12.083 -18.469 -7.801 1.00 91.69 174 ARG A N 1
ATOM 1404 C CA . ARG A 1 174 ? 12.791 -17.413 -8.527 1.00 91.69 174 ARG A CA 1
ATOM 1405 C C . ARG A 1 174 ? 13.676 -18.038 -9.598 1.00 91.69 174 ARG A C 1
ATOM 1407 O O . ARG A 1 174 ? 14.437 -18.950 -9.286 1.00 91.69 174 ARG A O 1
ATOM 1414 N N . TYR A 1 175 ? 13.577 -17.525 -10.816 1.00 92.25 175 TYR A N 1
ATOM 1415 C CA . TYR A 1 175 ? 14.448 -17.886 -11.931 1.00 92.25 175 TYR A CA 1
ATOM 1416 C C . TYR A 1 175 ? 15.577 -16.883 -12.079 1.00 92.25 175 TYR A C 1
ATOM 1418 O O . TYR A 1 175 ? 16.732 -17.282 -12.152 1.00 92.25 175 TYR A O 1
ATOM 1426 N N . ASP A 1 176 ? 15.246 -15.591 -12.073 1.00 93.25 176 ASP A N 1
ATOM 1427 C CA . ASP A 1 176 ? 16.247 -14.545 -12.212 1.00 93.25 176 ASP A CA 1
ATOM 1428 C C . ASP A 1 176 ? 15.742 -13.169 -11.739 1.00 93.25 176 ASP A C 1
ATOM 1430 O O . ASP A 1 176 ? 14.583 -13.008 -11.347 1.00 93.25 176 ASP A O 1
ATOM 1434 N N . VAL A 1 177 ? 16.625 -12.173 -11.755 1.00 90.38 177 VAL A N 1
ATOM 1435 C CA . VAL A 1 177 ? 16.401 -10.798 -11.314 1.00 90.38 177 VAL A CA 1
ATOM 1436 C C . VAL A 1 177 ? 16.989 -9.819 -12.332 1.00 90.38 177 VAL A C 1
ATOM 1438 O O . VAL A 1 177 ? 18.192 -9.859 -12.571 1.00 90.38 177 VAL A O 1
ATOM 1441 N N . ALA A 1 178 ? 16.170 -8.929 -12.893 1.00 87.75 178 ALA A N 1
ATOM 1442 C CA . ALA A 1 178 ? 16.607 -7.826 -13.752 1.00 87.75 178 ALA A CA 1
ATOM 1443 C C . ALA A 1 178 ? 16.573 -6.493 -13.004 1.00 87.75 178 ALA A C 1
ATOM 1445 O O . ALA A 1 178 ? 15.534 -6.104 -12.474 1.00 87.75 178 ALA A O 1
ATOM 1446 N N . LYS A 1 179 ? 17.681 -5.756 -12.989 1.00 81.69 179 LYS A N 1
ATOM 1447 C CA . LYS A 1 179 ? 17.770 -4.476 -12.266 1.00 81.69 179 LYS A CA 1
ATOM 1448 C C . LYS A 1 179 ? 17.306 -3.268 -13.070 1.00 81.69 179 LYS A C 1
ATOM 1450 O O . LYS A 1 179 ? 17.016 -2.240 -12.472 1.00 81.69 179 LYS A O 1
ATOM 1455 N N . ASN A 1 180 ? 17.284 -3.386 -14.393 1.00 76.19 180 ASN A N 1
ATOM 1456 C CA . ASN A 1 180 ? 16.964 -2.319 -15.339 1.00 76.19 180 ASN A CA 1
ATOM 1457 C C . ASN A 1 180 ? 16.428 -2.924 -16.647 1.00 76.19 180 ASN A C 1
ATOM 1459 O O . ASN A 1 180 ? 16.483 -4.143 -16.843 1.00 76.19 180 ASN A O 1
ATOM 1463 N N . LEU A 1 181 ? 15.898 -2.086 -17.542 1.00 79.69 181 LEU A N 1
ATOM 1464 C CA . LEU A 1 181 ? 15.288 -2.551 -18.795 1.00 79.69 181 LEU A CA 1
ATOM 1465 C C . LEU A 1 181 ? 16.258 -3.347 -19.687 1.00 79.69 181 LEU A C 1
ATOM 1467 O O . LEU A 1 181 ? 15.823 -4.253 -20.393 1.00 79.69 181 LEU A O 1
ATOM 1471 N N . ILE A 1 182 ? 17.555 -3.032 -19.645 1.00 81.19 182 ILE A N 1
ATOM 1472 C CA . ILE A 1 182 ? 18.577 -3.733 -20.435 1.00 81.19 182 ILE A CA 1
ATOM 1473 C C . ILE A 1 182 ? 18.714 -5.170 -19.925 1.00 81.19 182 ILE A C 1
ATOM 1475 O O . ILE A 1 182 ? 18.480 -6.105 -20.686 1.00 81.19 182 ILE A O 1
ATOM 1479 N N . GLU A 1 183 ? 18.966 -5.344 -18.624 1.00 87.75 183 GLU A N 1
ATOM 1480 C CA . GLU A 1 183 ? 19.030 -6.667 -17.990 1.00 87.75 183 GLU A CA 1
ATOM 1481 C C . GLU A 1 183 ? 17.718 -7.445 -18.158 1.00 87.75 183 GLU A C 1
ATOM 1483 O O . GLU A 1 183 ? 17.725 -8.667 -18.278 1.00 87.75 183 GLU A O 1
ATOM 1488 N N . PHE A 1 184 ? 16.573 -6.756 -18.168 1.00 89.38 184 PHE A N 1
ATOM 1489 C CA . PHE A 1 184 ? 15.279 -7.395 -18.394 1.00 89.38 184 PHE A CA 1
ATOM 1490 C C . PHE A 1 184 ? 15.210 -8.028 -19.786 1.00 89.38 184 PHE A C 1
ATOM 1492 O O . PHE A 1 184 ? 14.805 -9.182 -19.904 1.00 89.38 184 PHE A O 1
ATOM 1499 N N . VAL A 1 185 ? 15.617 -7.294 -20.827 1.00 88.62 185 VAL A N 1
ATOM 1500 C CA . VAL A 1 185 ? 15.626 -7.792 -22.210 1.00 88.62 185 VAL A CA 1
ATOM 1501 C C . VAL A 1 185 ? 16.620 -8.938 -22.380 1.00 88.62 185 VAL A C 1
ATOM 1503 O O . VAL A 1 185 ? 16.290 -9.919 -23.037 1.00 88.62 185 VAL A O 1
ATOM 1506 N N . GLU A 1 186 ? 17.797 -8.857 -21.757 1.00 90.50 186 GLU A N 1
ATOM 1507 C CA . GLU A 1 186 ? 18.781 -9.948 -21.765 1.00 90.50 186 GLU A CA 1
ATOM 1508 C C . GLU A 1 186 ? 18.187 -11.232 -21.165 1.00 90.50 186 GLU A C 1
ATOM 1510 O O . GLU A 1 186 ? 18.235 -12.297 -21.781 1.00 90.50 186 GLU A O 1
ATOM 1515 N N . LYS A 1 187 ? 17.527 -11.113 -20.008 1.00 92.94 187 LYS A N 1
ATOM 1516 C CA . LYS A 1 187 ? 16.968 -12.254 -19.268 1.00 92.94 187 LYS A CA 1
ATOM 1517 C C . LYS A 1 187 ? 15.714 -12.846 -19.896 1.00 92.94 187 LYS A C 1
ATOM 1519 O O . LYS A 1 187 ? 15.427 -14.014 -19.644 1.00 92.94 187 LYS A O 1
ATOM 1524 N N . LEU A 1 188 ? 14.982 -12.105 -20.736 1.00 90.75 188 LEU A N 1
ATOM 1525 C CA . LEU A 1 188 ? 13.814 -12.635 -21.460 1.00 90.75 188 LEU A CA 1
ATOM 1526 C C . LEU A 1 188 ? 14.145 -13.903 -22.258 1.00 90.75 188 LEU A C 1
ATOM 1528 O O . LEU A 1 188 ? 13.269 -14.745 -22.431 1.00 90.75 188 LEU A O 1
ATOM 1532 N N . HIS A 1 189 ? 15.383 -14.033 -22.738 1.00 87.19 189 HIS A N 1
ATOM 1533 C CA . HIS A 1 189 ? 15.835 -15.185 -23.516 1.00 87.19 189 HIS A CA 1
ATOM 1534 C C . HIS A 1 189 ? 16.277 -16.381 -22.657 1.00 87.19 189 HIS A C 1
ATOM 1536 O O . HIS A 1 189 ? 16.426 -17.481 -23.186 1.00 87.19 189 HIS A O 1
ATOM 1542 N N . GLU A 1 190 ? 16.490 -16.180 -21.355 1.00 91.12 190 GLU A N 1
ATOM 1543 C CA . GLU A 1 190 ? 17.013 -17.196 -20.432 1.00 91.12 190 GLU A CA 1
ATOM 1544 C C . GLU A 1 190 ? 15.926 -17.783 -19.522 1.00 91.12 190 GLU A C 1
ATOM 1546 O O . GLU A 1 190 ? 16.006 -18.940 -19.103 1.00 91.12 190 GLU A O 1
ATOM 1551 N N . VAL A 1 191 ? 14.898 -16.993 -19.200 1.00 93.88 191 VAL A N 1
ATOM 1552 C CA . VAL A 1 191 ? 13.840 -17.404 -18.272 1.00 93.88 191 VAL A CA 1
ATOM 1553 C C . VAL A 1 191 ? 12.788 -18.296 -18.946 1.00 93.88 191 VAL A C 1
ATOM 1555 O O . VAL A 1 191 ? 12.464 -18.095 -20.114 1.00 93.88 191 VAL A O 1
ATOM 1558 N N . PRO A 1 192 ? 12.179 -19.255 -18.220 1.00 94.81 192 PRO A N 1
ATOM 1559 C CA . PRO A 1 192 ? 11.159 -20.128 -18.803 1.00 94.81 192 PRO A CA 1
ATOM 1560 C C . PRO A 1 192 ? 9.900 -19.377 -19.262 1.00 94.81 192 PRO A C 1
ATOM 1562 O O . PRO A 1 192 ? 9.393 -18.521 -18.533 1.00 94.81 192 PRO 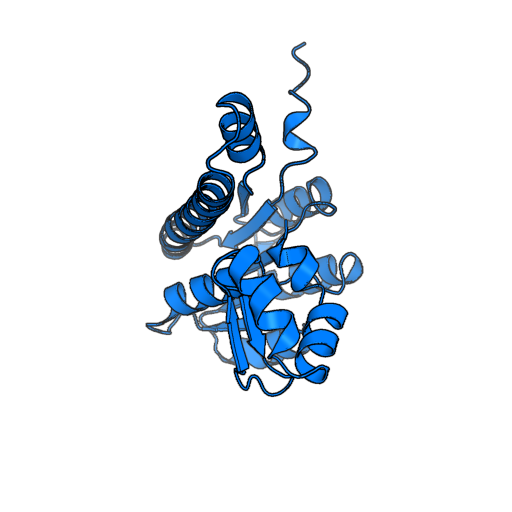A O 1
ATOM 1565 N N . ASP A 1 193 ? 9.300 -19.799 -20.381 1.00 92.88 193 ASP A N 1
ATOM 1566 C CA . ASP A 1 193 ? 8.048 -19.232 -20.923 1.00 92.88 193 ASP A CA 1
ATOM 1567 C C . ASP A 1 193 ? 6.905 -19.190 -19.897 1.00 92.88 193 ASP A C 1
ATOM 1569 O O . ASP A 1 193 ? 6.107 -18.254 -19.865 1.00 92.88 193 ASP A O 1
ATOM 1573 N N . LEU A 1 194 ? 6.840 -20.186 -19.008 1.00 92.06 194 LEU A N 1
ATOM 1574 C CA . LEU A 1 194 ? 5.841 -20.245 -17.938 1.00 92.06 194 LEU A CA 1
ATOM 1575 C C . LEU A 1 194 ? 5.952 -19.063 -16.962 1.00 92.06 194 LEU A C 1
ATOM 1577 O O . LEU A 1 194 ? 4.929 -18.562 -16.492 1.00 92.06 194 LEU A O 1
ATOM 1581 N N . SER A 1 195 ? 7.171 -18.585 -16.694 1.00 92.81 195 SER A N 1
ATOM 1582 C CA . SER A 1 195 ? 7.409 -17.361 -15.921 1.00 92.81 195 SER A CA 1
ATOM 1583 C C . SER A 1 195 ? 6.847 -16.152 -16.673 1.00 92.81 195 SER A C 1
ATOM 1585 O O . SER A 1 195 ? 6.081 -15.362 -16.118 1.00 92.81 195 SER A O 1
ATOM 1587 N N . LEU A 1 196 ? 7.137 -16.042 -17.974 1.00 92.38 196 LEU A N 1
ATOM 1588 C CA . LEU A 1 196 ? 6.664 -14.929 -18.801 1.00 92.38 196 LEU A CA 1
ATOM 1589 C C . LEU A 1 196 ? 5.136 -14.869 -18.873 1.00 92.38 196 LEU A C 1
ATOM 1591 O O . LEU A 1 196 ? 4.554 -13.803 -18.672 1.00 92.38 196 LEU A O 1
ATOM 1595 N N . LEU A 1 197 ? 4.479 -16.012 -19.082 1.00 90.50 197 LEU A N 1
ATOM 1596 C CA . LEU A 1 197 ? 3.020 -16.125 -19.095 1.00 90.50 197 LEU A CA 1
ATOM 1597 C C . LEU A 1 197 ? 2.402 -15.738 -17.749 1.00 90.50 197 LEU A C 1
ATOM 1599 O O . LEU A 1 197 ? 1.404 -15.014 -17.716 1.00 90.50 197 LEU A O 1
ATOM 1603 N N . TYR A 1 198 ? 3.007 -16.168 -16.638 1.00 88.06 198 TYR A N 1
ATOM 1604 C CA . TYR A 1 198 ? 2.569 -15.777 -15.301 1.00 88.06 198 TYR A CA 1
ATOM 1605 C C . TYR A 1 198 ? 2.628 -14.256 -15.110 1.00 88.06 198 TYR A C 1
ATOM 1607 O O . TYR A 1 198 ? 1.647 -13.641 -14.685 1.00 88.06 198 TYR A O 1
ATOM 1615 N N . HIS A 1 199 ? 3.757 -13.637 -15.454 1.00 87.44 199 HIS A N 1
ATOM 1616 C CA . HIS A 1 199 ? 3.943 -12.198 -15.297 1.00 87.44 199 HIS A CA 1
ATOM 1617 C C . HIS A 1 199 ? 3.067 -11.377 -16.257 1.00 87.44 199 HIS A C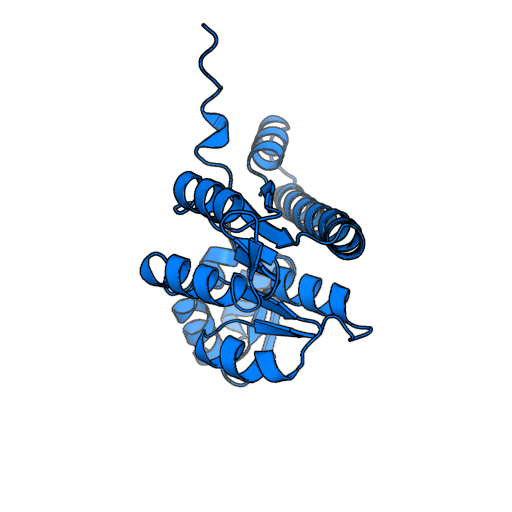 1
ATOM 1619 O O . HIS A 1 199 ? 2.513 -10.355 -15.840 1.00 87.44 199 HIS A O 1
ATOM 1625 N N . ALA A 1 200 ? 2.873 -11.840 -17.496 1.00 86.12 200 ALA A N 1
ATOM 1626 C CA . ALA A 1 200 ? 1.963 -1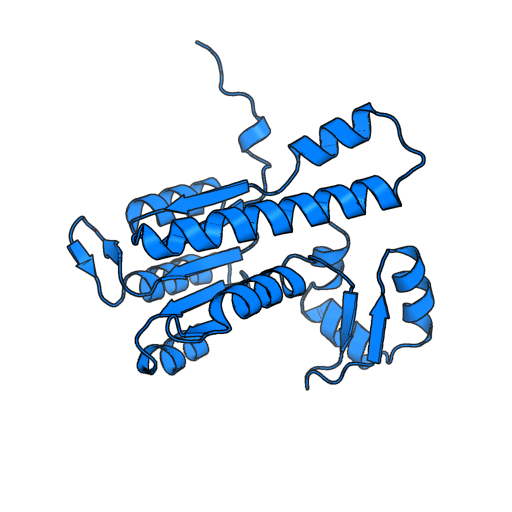1.227 -18.461 1.00 86.12 200 ALA A CA 1
ATOM 1627 C C . ALA A 1 200 ? 0.509 -11.274 -17.970 1.00 86.12 200 ALA A C 1
ATOM 1629 O O . ALA A 1 200 ? -0.159 -10.244 -17.922 1.00 86.12 200 ALA A O 1
ATOM 1630 N N . GLY A 1 201 ? 0.040 -12.440 -17.512 1.00 81.44 201 GLY A N 1
ATOM 1631 C CA . GLY A 1 201 ? -1.328 -12.625 -17.015 1.00 81.44 201 GLY A CA 1
ATOM 1632 C C . GLY A 1 201 ? -1.648 -11.862 -15.723 1.00 81.44 201 GLY A C 1
ATOM 1633 O O . GLY A 1 201 ? -2.810 -11.774 -15.329 1.00 81.44 201 GLY A O 1
ATOM 1634 N N . LYS A 1 202 ? -0.632 -11.311 -15.051 1.00 76.88 202 LYS A N 1
ATOM 1635 C CA . LYS A 1 202 ? -0.761 -10.494 -13.835 1.00 76.88 202 LYS A CA 1
ATOM 1636 C C . LYS A 1 202 ? -0.422 -9.018 -14.055 1.00 76.88 202 LYS A C 1
ATOM 1638 O O . LYS A 1 202 ? -0.310 -8.279 -13.081 1.00 76.88 202 LYS A O 1
ATOM 1643 N N . ASN A 1 203 ? -0.238 -8.582 -15.305 1.00 72.81 203 ASN A N 1
ATOM 1644 C CA . ASN A 1 203 ? 0.171 -7.216 -15.654 1.00 72.81 203 ASN A CA 1
ATOM 1645 C C . ASN A 1 203 ? 1.486 -6.758 -14.986 1.00 72.81 203 ASN A C 1
ATOM 1647 O O . ASN A 1 203 ? 1.751 -5.558 -14.896 1.00 72.81 203 ASN A O 1
ATOM 1651 N N . HIS A 1 204 ? 2.347 -7.686 -14.548 1.00 80.94 204 HIS A N 1
ATOM 1652 C CA . HIS A 1 204 ? 3.583 -7.346 -13.837 1.00 80.94 204 HIS A CA 1
ATOM 1653 C C . HIS A 1 204 ? 4.549 -6.547 -14.723 1.00 80.94 204 HIS A C 1
ATOM 1655 O O . HIS A 1 204 ? 5.172 -5.602 -14.247 1.00 80.94 204 HIS A O 1
ATOM 1661 N N . PHE A 1 205 ? 4.636 -6.874 -16.016 1.00 82.31 205 PHE A N 1
ATOM 1662 C CA . PHE A 1 205 ? 5.474 -6.134 -16.965 1.00 82.31 205 PHE A CA 1
ATOM 1663 C C . PHE A 1 205 ? 5.005 -4.693 -17.130 1.00 82.31 205 PHE A C 1
ATOM 1665 O O . PHE A 1 205 ? 5.791 -3.761 -17.005 1.00 82.31 205 PHE A O 1
ATOM 1672 N N . SER A 1 206 ? 3.701 -4.499 -17.342 1.00 74.69 206 SER A N 1
ATOM 1673 C CA . SER A 1 206 ? 3.126 -3.162 -17.453 1.00 74.69 206 SER A CA 1
ATOM 1674 C C . SER A 1 206 ? 3.341 -2.357 -16.180 1.00 74.69 206 SER A C 1
ATOM 1676 O O . SER A 1 206 ? 3.596 -1.167 -16.280 1.00 74.69 206 SER A O 1
ATOM 1678 N N . LEU A 1 207 ? 3.249 -2.976 -14.999 1.00 72.81 207 LEU A N 1
ATOM 1679 C CA . LEU A 1 207 ? 3.530 -2.314 -13.723 1.00 72.81 207 LEU A CA 1
ATOM 1680 C C . LEU A 1 207 ? 5.001 -1.902 -13.591 1.00 72.81 207 LEU A C 1
ATOM 1682 O O . LEU A 1 207 ? 5.259 -0.816 -13.083 1.00 72.81 207 LEU A O 1
ATOM 1686 N N . TRP A 1 208 ? 5.936 -2.727 -14.069 1.00 74.88 208 TRP A N 1
ATOM 1687 C CA . TRP A 1 208 ? 7.374 -2.482 -13.935 1.00 74.88 208 TRP A CA 1
ATOM 1688 C C . TRP A 1 208 ? 7.948 -1.511 -14.976 1.00 74.88 208 TRP A C 1
ATOM 1690 O O . TRP A 1 208 ? 8.802 -0.702 -14.643 1.00 74.88 208 TRP A O 1
ATOM 1700 N N . PHE A 1 209 ? 7.443 -1.508 -16.214 1.00 68.19 209 PHE A N 1
ATOM 1701 C CA . PHE A 1 209 ? 7.903 -0.587 -17.268 1.00 68.19 209 PHE A CA 1
ATOM 1702 C C . PHE A 1 209 ? 7.403 0.866 -17.132 1.00 68.19 209 PHE A C 1
ATOM 1704 O O . PHE A 1 209 ? 7.707 1.701 -17.985 1.00 68.19 209 PHE A O 1
ATOM 1711 N N . LYS A 1 210 ? 6.568 1.174 -16.135 1.00 61.53 210 LYS A N 1
ATOM 1712 C CA . LYS A 1 210 ? 5.793 2.426 -16.058 1.00 61.53 210 LYS A CA 1
ATOM 1713 C C . LYS A 1 210 ? 6.563 3.608 -15.449 1.00 61.53 210 LYS A C 1
ATOM 1715 O O . LYS A 1 210 ? 6.981 3.498 -14.284 1.00 61.53 210 LYS A O 1
#

Radius of gyration: 18.22 Å; chains: 1; bounding box: 41×54×40 Å

pLDDT: mean 87.07, std 13.97, range [31.44, 98.62]

Foldseek 3Di:
DDDDDCLQQQAAEEEEAAQDPVPCVVVVVLVVVLQVLQLVLVVVLVVPDDPVVNVVSVSNTHDYHYDQELVSSVVVCVSQVVRYQAYEHEQWGDDPNDIDNGSRVVSLVVSCVPVVQHAYEYEYCDPVCCVSCVVSVYHYDHPPDPCRSVVVSVSCVQRQLRAWDFQAAPVRDTDDTHGDPVSVVVCVVVHDVRSVVRCVVSCSVVSNVD

Secondary structure (DSSP, 8-state):
--PPPGGGTT--EEEEE---HHHHHHHHHHHHHHHHHHHHHHHHHTTTS-HHHHHHHHHHSPEEEEESSHHHHHHHHHHHGGGEEEEEEESSEEETTEEETTHHHHHHHHHHHH-TT--EEEEES-TTHHHHHHHTTPEEEETT-TTHHHHHHHHHHHHTT-SSEEEE-TT--EEEEESSHHHHHHHTTTS-HHHHHHHHHTTHHHHH--

Sequence (210 aa):
MLKTIPALEFSRVILLVEDSAKYYSRYLPLLYTSVLEQTKRIIDEISKMDELYKILRLRARPKVMLATNYEQALDIFETYKDNMLCLITDVKFPKGGIVSEVAGFKLVEHIRSQISDLPTVIQSSNIHNESRALQLKAKFIDKNTEALLQEIRTFIGVNLGFGDFIFKDVEGRRYDVAKNLIEFVEKLHEVPDLSLLYHAGKNHFSLWFK